Protein AF-A0A8T1J176-F1 (afd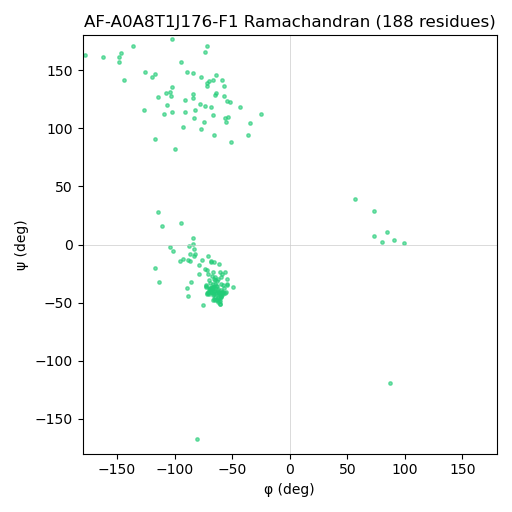b_monomer)

InterPro domains:
  IPR016039 Thiolase-like [G3DSA:3.40.47.10] (118-190)

Radius of gyration: 33.1 Å; Cα contacts (8 Å, |Δi|>4): 118; chains: 1; bounding box: 78×54×72 Å

Foldseek 3Di:
DAEDAAAEPDDPVCVVVNQCQVVVVVVQFDYHYPVRSVVVVVVCVPPVNVVVCVVPNDYHYNHRCPVVDPPVVVSSVVSVVVVVVVVVVVVVVVVVVVVVVVVPDDPVPPPCPVVPVPDDDDDDDCCCVVPVPPDDCPCVVVVCPDPVVVVCPPVDDPVPDDDDPDDWDQDPLGIPVSVCCCVPPVDDDD

Sequence (190 aa):
VGAIIGWTRGTGLMSGNNVVAAGVEKMGMRTFSTTEMGFNLSVLMDPKIAKRAAQTPIIADLTGGMAQLSDLKEQVDSIRADIKQQSKLQASIHAALENDKKMLALPSKKQVAAPSSKTFAPRANMSSYYCNSFPKLSGVAGLSASKKQAMLRGMLDLRQVVVITGFGEVSPWGNSRTRWEMESYGEFSL

Mean predicted aligned error: 11.28 Å

Organism: NCBI:txid29920

Nearest PDB structures (foldseek):
  6u5v-assembly1_A  TM=8.600E-01  e=5.422E-12  Candida albicans
  6u5w-assembly1_A  TM=8.446E-01  e=6.913E-11  Candida albicans
  7tui-assembly1_A  TM=8.600E-01  e=2.389E-10  Candida albicans
  7q5s-assembly1_D  TM=8.413E-01  e=2.722E-10  Thermochaetoides thermophila DSM 1495
  6ql6-assembly1_B  TM=8.020E-01  e=5.683E-11  Saccharomyces cerevisiae

Secondary structure (DSSP, 8-state):
-EEEE--EET-GGGGGGHHHHHHHHHTTPPPEEHHHHHHHHHHTTSHHHHHHHHHS--EEEESSSGGG-TTHHHHHHHHHHHHHHHHHHHHHHHHHHHHHHHHHS-TT-----TT----PPP---THHHHHS-SPPGGGHHHHHTSHHHHHHTTTS-TTS----------BTTBSHHHHHHHHHTSS---

pLDDT: mean 87.21, std 10.48, range [48.94, 96.88]

Solvent-accessible surface area (backbone atoms only — not comparable to full-atom values): 11673 Å² total; per-residue (Å²): 110,48,73,45,78,35,56,52,40,77,42,85,91,39,50,87,52,47,78,44,45,68,59,47,40,74,74,69,29,47,72,33,44,60,67,55,48,51,49,59,57,52,56,61,67,35,71,72,49,45,57,49,36,74,77,44,86,40,77,43,83,52,33,40,55,53,88,78,52,78,63,56,67,60,55,51,52,49,49,46,48,52,53,51,50,52,50,50,50,52,52,51,52,51,52,48,52,55,48,51,56,58,70,73,44,52,82,89,51,69,64,70,60,75,81,67,70,80,80,74,78,87,72,66,66,64,61,51,67,75,68,63,63,57,85,78,66,82,57,50,70,61,46,62,72,29,73,71,43,57,71,51,61,83,73,63,65,71,91,77,58,88,76,88,89,77,85,82,57,84,53,100,54,46,39,60,65,55,35,46,32,44,73,75,68,68,48,80,84,107

Structure (mmCIF, N/CA/C/O backbone):
data_AF-A0A8T1J176-F1
#
_entry.id   AF-A0A8T1J176-F1
#
loop_
_atom_site.group_PDB
_atom_site.id
_atom_site.type_symbol
_atom_site.label_atom_id
_atom_site.label_alt_id
_atom_site.label_comp_id
_atom_site.label_asym_id
_atom_site.label_entity_id
_atom_site.label_seq_id
_atom_site.pdbx_PDB_ins_code
_atom_site.Cartn_x
_atom_site.Cartn_y
_atom_site.Cartn_z
_atom_site.occupancy
_atom_site.B_iso_or_equiv
_atom_site.auth_seq_id
_atom_site.auth_comp_id
_atom_site.auth_asym_id
_atom_site.auth_atom_id
_atom_site.pdbx_PDB_model_num
ATOM 1 N N . VAL A 1 1 ? -22.369 -19.160 -12.950 1.00 87.12 1 VAL A N 1
ATOM 2 C CA . VAL A 1 1 ? -22.106 -19.365 -11.507 1.00 87.12 1 VAL A CA 1
ATOM 3 C C . VAL A 1 1 ? -22.498 -18.089 -10.790 1.00 87.12 1 VAL A C 1
ATOM 5 O O . VAL A 1 1 ? -22.096 -17.031 -11.254 1.00 87.12 1 VAL A O 1
ATOM 8 N N . GLY A 1 2 ? -23.303 -18.170 -9.735 1.00 92.88 2 GLY A N 1
ATOM 9 C CA . GLY A 1 2 ? -23.546 -17.055 -8.817 1.00 92.88 2 GLY A CA 1
ATOM 10 C C . GLY A 1 2 ? -22.736 -17.263 -7.542 1.00 92.88 2 GLY A C 1
ATOM 11 O O . GLY A 1 2 ? -22.694 -18.382 -7.040 1.00 92.88 2 GLY A O 1
ATOM 12 N N . ALA A 1 3 ? -22.080 -16.224 -7.032 1.00 94.25 3 ALA A N 1
ATOM 13 C CA . ALA A 1 3 ? -21.338 -16.281 -5.775 1.00 94.25 3 ALA A CA 1
ATOM 14 C C . ALA A 1 3 ? -22.000 -15.360 -4.745 1.00 94.25 3 ALA A C 1
ATOM 16 O O . ALA A 1 3 ? -22.211 -14.179 -5.022 1.00 94.25 3 ALA A O 1
ATOM 17 N N . ILE A 1 4 ? -22.317 -15.894 -3.567 1.00 94.19 4 ILE A N 1
ATOM 18 C CA . ILE A 1 4 ? -22.817 -15.118 -2.430 1.00 94.19 4 ILE A CA 1
ATOM 19 C C . ILE A 1 4 ? -21.602 -14.735 -1.591 1.00 94.19 4 ILE A C 1
ATOM 21 O O . ILE A 1 4 ? -21.034 -15.565 -0.885 1.00 94.19 4 ILE A O 1
ATOM 25 N N . ILE A 1 5 ? -21.158 -13.489 -1.734 1.00 92.81 5 ILE A N 1
ATOM 26 C CA . ILE A 1 5 ? -19.914 -13.002 -1.135 1.00 92.81 5 ILE A CA 1
ATOM 27 C C . ILE A 1 5 ? -20.164 -12.578 0.314 1.00 92.81 5 ILE A C 1
ATOM 29 O O . ILE A 1 5 ? -21.040 -11.760 0.589 1.00 92.81 5 ILE A O 1
ATOM 33 N N . GLY A 1 6 ? -19.369 -13.126 1.231 1.00 91.25 6 GLY A N 1
ATOM 34 C CA . GLY A 1 6 ? -19.383 -12.766 2.645 1.00 91.25 6 GLY A CA 1
ATOM 35 C C . GLY A 1 6 ? -18.617 -11.496 2.993 1.00 91.25 6 GLY A C 1
ATOM 36 O O . GLY A 1 6 ? -18.184 -10.710 2.145 1.00 91.25 6 GLY A O 1
ATOM 37 N N . TRP A 1 7 ? -18.408 -11.309 4.294 1.00 91.25 7 TRP A N 1
ATOM 38 C CA . TRP A 1 7 ? -17.721 -10.137 4.824 1.00 91.25 7 TRP A CA 1
ATOM 39 C C . TRP A 1 7 ? -16.245 -10.123 4.412 1.00 91.25 7 TRP A C 1
ATOM 41 O O . TRP A 1 7 ? -15.441 -10.916 4.904 1.00 91.25 7 TRP A O 1
ATOM 51 N N . THR A 1 8 ? -15.877 -9.177 3.543 1.00 92.12 8 THR A N 1
ATOM 52 C CA . THR A 1 8 ? -14.506 -9.029 3.034 1.00 92.12 8 THR A CA 1
ATOM 53 C C . THR A 1 8 ? -13.835 -7.780 3.613 1.00 92.12 8 THR A C 1
ATOM 55 O O . THR A 1 8 ? -14.218 -6.647 3.308 1.00 92.12 8 THR A O 1
ATOM 58 N N . ARG A 1 9 ? -12.819 -7.989 4.455 1.00 91.06 9 ARG A N 1
ATOM 59 C CA . ARG A 1 9 ? -11.998 -6.954 5.091 1.00 91.06 9 ARG A CA 1
ATOM 60 C C . ARG A 1 9 ? -11.096 -6.270 4.069 1.00 91.06 9 ARG A C 1
ATOM 62 O O . ARG A 1 9 ? -10.489 -6.922 3.224 1.00 91.06 9 ARG A O 1
ATOM 69 N N . GLY A 1 10 ? -10.950 -4.954 4.205 1.00 83.19 10 GLY A N 1
ATOM 70 C CA . GLY A 1 10 ? -9.985 -4.172 3.419 1.00 83.19 10 GLY A CA 1
ATOM 71 C C . GLY A 1 10 ? -10.513 -3.602 2.101 1.00 83.19 10 GLY A C 1
ATOM 72 O O . GLY A 1 10 ? -9.760 -2.947 1.387 1.00 83.19 10 GLY A O 1
ATOM 73 N N . THR A 1 11 ? -11.800 -3.771 1.790 1.00 75.12 11 THR A N 1
ATOM 74 C CA . THR A 1 11 ? -12.434 -2.939 0.758 1.00 75.12 11 THR A CA 1
ATOM 75 C C . THR A 1 11 ? -12.606 -1.519 1.312 1.00 75.12 11 THR A C 1
ATOM 77 O O . THR A 1 11 ? -12.999 -1.347 2.468 1.00 75.12 11 THR A O 1
ATOM 80 N N . GLY A 1 12 ? -12.295 -0.483 0.524 1.00 75.19 12 GLY A N 1
ATOM 81 C CA . GLY A 1 12 ? -12.365 0.915 0.989 1.00 75.19 12 GLY A CA 1
ATOM 82 C C . GLY A 1 12 ? -13.739 1.294 1.566 1.00 75.19 12 GLY A C 1
ATOM 83 O O . GLY A 1 12 ? -13.816 2.003 2.569 1.00 75.19 12 GLY A O 1
ATOM 84 N N . LEU A 1 13 ? -14.807 0.715 1.004 1.00 71.06 13 LEU A N 1
ATOM 85 C CA . LEU A 1 13 ? -16.202 0.868 1.434 1.00 71.06 13 LEU A CA 1
ATOM 86 C C . LEU A 1 13 ? -16.514 0.239 2.804 1.00 71.06 13 LEU A C 1
ATOM 88 O O . LEU A 1 13 ? -17.416 0.708 3.491 1.00 71.06 13 LEU A O 1
ATOM 92 N N . MET A 1 14 ? -15.780 -0.798 3.225 1.00 69.81 14 MET A N 1
ATOM 93 C CA . MET A 1 14 ? -15.994 -1.496 4.504 1.00 69.81 14 MET A CA 1
ATOM 94 C C . MET A 1 14 ? -14.866 -1.266 5.516 1.00 69.81 14 MET A C 1
ATOM 96 O O . MET A 1 14 ? -14.773 -1.970 6.521 1.00 69.81 14 MET A O 1
ATOM 100 N N . SER A 1 15 ? -14.023 -0.254 5.308 1.00 77.75 15 SER A N 1
ATOM 101 C CA . SER A 1 15 ? -12.926 0.070 6.230 1.00 77.75 15 SER A CA 1
ATOM 102 C C . SER A 1 15 ? -13.405 0.308 7.673 1.00 77.75 15 SER A C 1
ATOM 104 O O . SER A 1 15 ? -12.816 -0.232 8.609 1.00 77.75 15 SER A O 1
ATOM 106 N N . GLY A 1 16 ? -14.534 1.002 7.864 1.00 79.88 16 GLY A N 1
ATOM 107 C CA . GLY A 1 16 ? -15.155 1.219 9.183 1.00 79.88 16 GLY A CA 1
ATOM 108 C C . GLY A 1 16 ? -15.739 -0.042 9.841 1.00 79.88 16 GLY A C 1
ATOM 109 O O . GLY A 1 16 ? -15.994 -0.068 11.046 1.00 79.88 16 GLY A O 1
ATOM 110 N N . ASN A 1 17 ? -15.920 -1.108 9.066 1.00 86.75 17 ASN A N 1
ATOM 111 C CA . ASN A 1 17 ? -16.408 -2.408 9.513 1.00 86.75 17 ASN A CA 1
ATOM 112 C C . ASN A 1 17 ? -15.253 -3.365 9.879 1.00 86.75 17 ASN A C 1
ATOM 114 O O . ASN A 1 17 ? -15.467 -4.365 10.557 1.00 86.75 17 ASN A O 1
ATOM 118 N N . ASN A 1 18 ? -14.005 -3.046 9.523 1.00 89.50 18 ASN A N 1
ATOM 119 C CA . ASN A 1 18 ? -12.852 -3.880 9.884 1.00 89.50 18 ASN A CA 1
ATOM 120 C C . ASN A 1 18 ? -12.640 -3.970 11.404 1.00 89.50 18 ASN A C 1
ATOM 122 O O . ASN A 1 18 ? -12.193 -5.000 11.899 1.00 89.50 18 ASN A O 1
ATOM 126 N N . VAL A 1 19 ? -12.985 -2.911 12.143 1.00 89.69 19 VAL A N 1
ATOM 127 C CA . VAL A 1 19 ? -12.799 -2.831 13.602 1.00 89.69 19 VAL A CA 1
ATOM 128 C C . VAL A 1 19 ? -13.641 -3.875 14.342 1.00 89.69 19 VAL A C 1
ATOM 130 O O . VAL A 1 19 ? -13.191 -4.439 15.334 1.00 89.69 19 VAL A O 1
ATOM 133 N N . VAL A 1 20 ? -14.845 -4.169 13.842 1.00 92.12 20 VAL A N 1
ATOM 134 C CA . VAL A 1 20 ? -15.760 -5.142 14.462 1.00 92.12 20 VAL A CA 1
ATOM 135 C C . VAL A 1 20 ? -15.507 -6.577 13.995 1.00 92.12 20 VAL A C 1
ATOM 137 O O . VAL A 1 20 ? -15.970 -7.507 14.647 1.00 92.12 20 VAL A O 1
ATOM 140 N N . ALA A 1 21 ? -14.747 -6.781 12.912 1.00 91.50 21 ALA A N 1
ATOM 141 C CA . ALA A 1 21 ? -14.561 -8.095 12.293 1.00 91.50 21 ALA A CA 1
ATOM 142 C C . ALA A 1 21 ? -14.014 -9.146 13.274 1.00 91.50 21 ALA A C 1
ATOM 144 O O . ALA A 1 21 ? -14.537 -10.252 13.333 1.00 91.50 21 ALA A O 1
ATOM 145 N N . ALA A 1 22 ? -13.043 -8.775 14.115 1.00 91.00 22 ALA A N 1
ATOM 146 C CA . ALA A 1 22 ? -12.498 -9.672 15.137 1.00 91.00 22 ALA A CA 1
ATOM 147 C C . ALA A 1 22 ? -13.531 -10.059 16.214 1.00 91.00 22 ALA A C 1
ATOM 149 O O . ALA A 1 22 ? -13.454 -11.142 16.787 1.00 91.00 22 ALA A O 1
ATOM 150 N N . GLY A 1 23 ? -14.492 -9.178 16.511 1.00 90.94 23 GLY A N 1
ATOM 151 C CA . GLY A 1 23 ? -15.596 -9.483 17.421 1.00 90.94 23 GLY A CA 1
ATOM 152 C C . GLY A 1 23 ? -16.577 -10.473 16.800 1.00 90.94 23 GLY A C 1
ATOM 153 O O . GLY A 1 23 ? -16.975 -11.430 17.455 1.00 90.94 23 GLY A O 1
ATOM 154 N N . VAL A 1 24 ? -16.894 -10.295 15.515 1.00 90.81 24 VAL A N 1
ATOM 155 C CA . VAL A 1 24 ? -17.795 -11.198 14.786 1.00 90.81 24 VAL A CA 1
ATOM 156 C C . VAL A 1 24 ? -17.158 -12.573 14.545 1.00 90.81 24 VAL A C 1
ATOM 158 O O . VAL A 1 24 ? -17.851 -13.586 14.605 1.00 90.81 24 VAL A O 1
ATOM 161 N N . GLU A 1 25 ? -15.832 -12.642 14.403 1.00 92.00 25 GLU A N 1
ATOM 162 C CA . GLU A 1 25 ? -15.110 -13.919 14.319 1.00 92.00 25 GLU A CA 1
ATOM 163 C C . GLU A 1 25 ? -15.190 -14.761 15.591 1.00 92.00 25 GLU A C 1
ATOM 165 O O . GLU A 1 25 ? -15.307 -15.985 15.525 1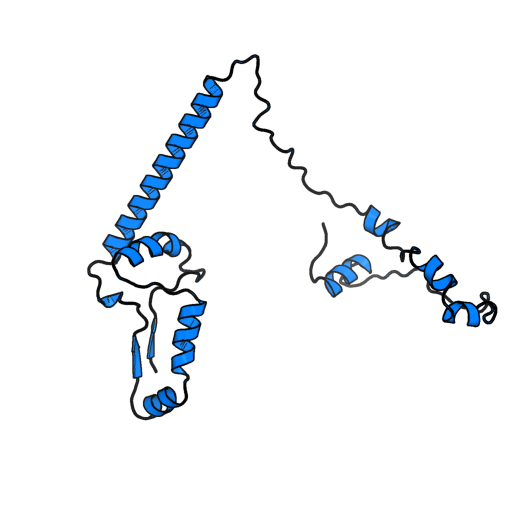.00 92.00 25 GLU A O 1
ATOM 170 N N . LYS A 1 26 ? -15.220 -14.118 16.763 1.00 90.81 26 LYS A N 1
ATOM 171 C CA . LYS A 1 26 ? -15.413 -14.821 18.041 1.00 90.81 26 LYS A CA 1
ATOM 172 C C . LYS A 1 26 ? -16.799 -15.449 18.173 1.00 90.81 26 LYS A C 1
ATOM 174 O O . LYS A 1 26 ? -16.952 -16.395 18.936 1.00 90.81 26 LYS A O 1
ATOM 179 N N . MET A 1 27 ? -17.788 -14.940 17.440 1.00 86.19 27 MET A N 1
ATOM 180 C CA . MET A 1 27 ? -19.151 -15.476 17.427 1.00 86.19 27 MET A CA 1
ATOM 181 C C . MET A 1 27 ? -19.316 -16.661 16.461 1.00 86.19 27 MET A C 1
ATOM 183 O O . MET A 1 27 ? -20.403 -17.218 16.366 1.00 86.19 27 MET A O 1
ATOM 187 N N . GLY A 1 28 ? -18.249 -17.068 15.761 1.00 87.00 28 GLY A N 1
ATOM 188 C CA . GLY A 1 28 ? -18.243 -18.250 14.893 1.00 87.00 28 GLY A CA 1
ATOM 189 C C . GLY A 1 28 ? -18.432 -17.966 13.400 1.00 87.00 28 GLY A C 1
ATOM 190 O O . GLY A 1 28 ? -18.420 -18.904 12.608 1.00 87.00 28 GLY A O 1
ATOM 191 N N . MET A 1 29 ? -18.554 -16.701 12.988 1.00 91.06 29 MET A N 1
ATOM 192 C CA . MET A 1 29 ? -18.508 -16.318 11.570 1.00 91.06 29 MET A CA 1
ATOM 193 C C . MET A 1 29 ? -17.058 -16.163 11.107 1.00 91.06 29 MET A C 1
ATOM 195 O O . MET A 1 29 ? -16.208 -15.714 11.862 1.00 91.06 29 MET A O 1
ATOM 199 N N . ARG A 1 30 ? -16.744 -16.462 9.848 1.00 92.19 30 ARG A N 1
ATOM 200 C CA . ARG A 1 30 ? -15.422 -16.184 9.272 1.00 92.19 30 ARG A CA 1
ATOM 201 C C . ARG A 1 30 ? -15.470 -14.952 8.378 1.00 92.19 30 ARG A C 1
ATOM 203 O O . ARG A 1 30 ? -16.281 -14.897 7.456 1.00 92.19 30 ARG A O 1
ATOM 210 N N . THR A 1 31 ? -14.578 -13.989 8.609 1.00 92.75 31 THR A N 1
ATOM 211 C CA . THR A 1 31 ? -14.340 -12.910 7.640 1.00 92.75 31 THR A CA 1
ATOM 212 C C . THR A 1 31 ? -13.173 -13.257 6.720 1.00 92.75 31 THR A C 1
ATOM 214 O O . THR A 1 31 ? -12.313 -14.067 7.067 1.00 92.75 31 THR A O 1
ATOM 217 N N . PHE A 1 32 ? -13.136 -12.643 5.539 1.00 93.62 32 PHE A N 1
ATOM 218 C CA . PHE A 1 32 ? -12.106 -12.894 4.530 1.00 93.62 32 PHE A CA 1
ATOM 219 C C . PHE A 1 32 ? -11.288 -11.635 4.260 1.00 93.62 32 PHE A C 1
ATOM 221 O O . PHE A 1 32 ? -11.822 -10.528 4.292 1.00 93.62 32 PHE A O 1
ATOM 228 N N . SER A 1 33 ? -10.001 -11.769 3.963 1.00 92.94 33 SER A N 1
ATOM 229 C CA . SER A 1 33 ? -9.234 -10.701 3.318 1.00 92.94 33 SER A CA 1
ATOM 230 C C . SER A 1 33 ? -9.614 -10.572 1.835 1.00 92.94 33 SER A C 1
ATOM 232 O O . SER A 1 33 ? -10.211 -11.474 1.239 1.00 92.94 33 SER A O 1
ATOM 234 N N . THR A 1 34 ? -9.219 -9.467 1.198 1.00 92.38 34 THR A N 1
ATOM 235 C CA . THR A 1 34 ? -9.351 -9.306 -0.261 1.00 92.38 34 THR A CA 1
ATOM 236 C C . THR A 1 34 ? -8.615 -10.401 -1.037 1.00 92.38 34 THR A C 1
ATOM 238 O O . THR A 1 34 ? -9.109 -10.852 -2.067 1.00 92.38 34 THR A O 1
ATOM 241 N N . THR A 1 35 ? -7.471 -10.874 -0.532 1.00 94.44 35 THR A N 1
ATOM 242 C CA . THR A 1 35 ? -6.699 -11.961 -1.150 1.00 94.44 35 THR A CA 1
ATOM 243 C C . THR A 1 35 ? -7.382 -13.320 -0.996 1.00 94.44 35 THR A C 1
ATOM 245 O O . THR A 1 35 ? -7.444 -14.072 -1.966 1.00 94.44 35 THR A O 1
ATOM 248 N N . GLU A 1 36 ? -7.955 -13.621 0.173 1.00 94.75 36 GLU A N 1
ATOM 249 C CA . GLU A 1 36 ? -8.712 -14.857 0.416 1.00 94.75 36 GLU A CA 1
ATOM 250 C C . GLU A 1 36 ? -9.987 -14.909 -0.436 1.00 94.75 36 GLU A C 1
ATOM 252 O O . GLU A 1 36 ? -10.262 -15.921 -1.079 1.00 94.75 36 GLU A O 1
ATOM 257 N N . MET A 1 37 ? -10.748 -13.810 -0.503 1.00 94.69 37 MET A N 1
ATOM 258 C CA . MET A 1 37 ? -11.949 -13.761 -1.339 1.00 94.69 37 MET A CA 1
ATOM 259 C C . MET A 1 37 ? -11.600 -13.812 -2.833 1.00 94.69 37 MET A C 1
ATOM 261 O O . MET A 1 37 ? -12.272 -14.499 -3.600 1.00 94.69 37 MET A O 1
ATOM 265 N N . GLY A 1 38 ? -10.510 -13.154 -3.247 1.00 94.62 38 GLY A N 1
ATOM 266 C CA . GLY A 1 38 ? -9.981 -13.260 -4.608 1.00 94.62 38 GLY A CA 1
ATOM 267 C C . GLY A 1 38 ? -9.616 -14.699 -4.982 1.00 94.62 38 GLY A C 1
ATOM 268 O O . GLY A 1 38 ? -9.966 -15.160 -6.070 1.00 94.62 38 GLY A O 1
ATOM 269 N N . PHE A 1 39 ? -8.992 -15.443 -4.064 1.00 95.81 39 PHE A N 1
ATOM 270 C CA . PHE A 1 39 ? -8.725 -16.869 -4.240 1.00 95.81 39 PHE A CA 1
ATOM 271 C C . PHE A 1 39 ? -10.024 -17.679 -4.373 1.00 95.81 39 PHE A C 1
ATOM 273 O O . PHE A 1 39 ? -10.181 -18.420 -5.343 1.00 95.81 39 PHE A O 1
ATOM 280 N N . ASN A 1 40 ? -10.991 -17.483 -3.471 1.00 95.12 40 ASN A N 1
ATOM 281 C CA . ASN A 1 40 ? -12.272 -18.200 -3.500 1.00 95.12 40 ASN A CA 1
ATOM 282 C C . ASN A 1 40 ? -13.044 -17.980 -4.812 1.00 95.12 40 ASN A C 1
ATOM 284 O O . ASN A 1 40 ? -13.599 -18.925 -5.371 1.00 95.12 40 ASN A O 1
ATOM 288 N N . LEU A 1 41 ? -13.052 -16.749 -5.332 1.00 94.69 41 LEU A N 1
ATOM 289 C CA . LEU A 1 41 ? -13.679 -16.42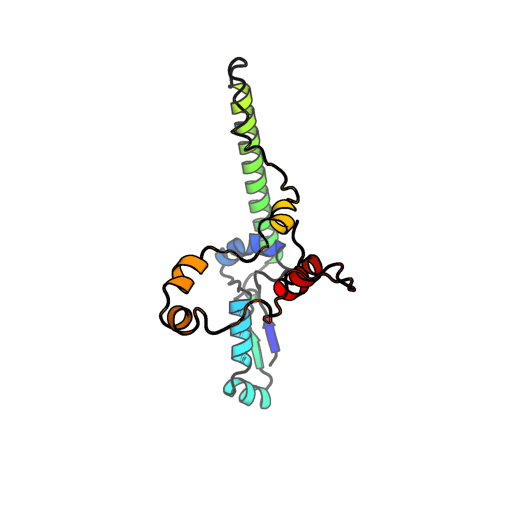9 -6.617 1.00 94.69 41 LEU A CA 1
ATOM 290 C C . LEU A 1 41 ? -12.912 -17.033 -7.799 1.00 94.69 41 LEU A C 1
ATOM 292 O O . LEU A 1 41 ? -13.533 -17.528 -8.738 1.00 94.69 41 LEU A O 1
ATOM 296 N N . SER A 1 42 ? -11.578 -17.053 -7.737 1.00 95.50 42 SER A N 1
ATOM 297 C CA . SER A 1 42 ? -10.740 -17.661 -8.779 1.00 95.50 42 SER A CA 1
ATOM 298 C C . SER A 1 42 ? -10.980 -19.168 -8.900 1.00 95.50 42 SER A C 1
ATOM 300 O O . SER A 1 42 ? -11.001 -19.698 -10.009 1.00 95.50 42 SER A O 1
ATOM 302 N N . VAL A 1 43 ? -11.244 -19.861 -7.785 1.00 94.31 43 VAL A N 1
ATOM 303 C CA . VAL A 1 43 ? -11.588 -21.296 -7.790 1.00 94.31 43 VAL A CA 1
ATOM 304 C C . VAL A 1 43 ? -12.849 -21.571 -8.613 1.00 94.31 43 VAL A C 1
ATOM 306 O O . VAL A 1 43 ? -12.911 -22.586 -9.301 1.00 94.31 43 VAL A O 1
ATOM 309 N N . LEU A 1 44 ? -13.828 -20.659 -8.630 1.00 93.69 44 LEU A N 1
ATOM 310 C CA . LEU A 1 44 ? -15.055 -20.823 -9.423 1.00 93.69 44 LEU A CA 1
ATOM 311 C C . LEU A 1 44 ? -14.807 -20.822 -10.941 1.00 93.69 44 LEU A C 1
ATOM 313 O O . LEU A 1 44 ? -15.684 -21.244 -11.697 1.00 93.69 44 LEU A O 1
ATOM 317 N N . MET A 1 45 ? -13.625 -20.379 -11.381 1.00 93.00 45 MET A N 1
ATOM 318 C CA . MET A 1 45 ? -13.188 -20.420 -12.778 1.00 93.00 45 MET A CA 1
ATOM 319 C C . MET A 1 45 ? -12.506 -21.744 -13.161 1.00 93.00 45 MET A C 1
ATOM 321 O O . MET A 1 45 ? -12.138 -21.917 -14.323 1.00 93.00 45 MET A O 1
ATOM 325 N N . ASP A 1 46 ? -12.346 -22.690 -12.227 1.00 95.69 46 ASP A N 1
ATOM 326 C CA . ASP A 1 46 ? -11.763 -24.001 -12.521 1.00 95.69 46 ASP A CA 1
ATOM 327 C C . ASP A 1 46 ? -12.558 -24.727 -13.629 1.00 95.69 46 ASP A C 1
ATOM 329 O O . ASP A 1 46 ? -13.796 -24.769 -13.575 1.00 95.69 46 ASP A O 1
ATOM 333 N N . PRO A 1 47 ? -11.891 -25.359 -14.619 1.00 95.38 47 PRO A N 1
ATOM 334 C CA . PRO A 1 47 ? -12.567 -26.028 -15.729 1.00 95.38 47 PRO A CA 1
ATOM 335 C C . PRO A 1 47 ? -13.612 -27.069 -15.306 1.00 95.38 47 PRO A C 1
ATOM 337 O O . PRO A 1 47 ? -14.583 -27.289 -16.035 1.00 95.38 47 PRO A O 1
ATOM 340 N N . LYS A 1 48 ? -13.455 -27.723 -14.145 1.00 94.88 48 LYS A N 1
ATOM 341 C CA . LYS A 1 48 ? -14.439 -28.692 -13.635 1.00 94.88 48 LYS A CA 1
ATOM 342 C C . LYS A 1 48 ? -15.714 -27.992 -13.174 1.00 94.88 48 LYS A C 1
ATOM 344 O O . LYS A 1 48 ? -16.808 -28.486 -13.453 1.00 94.88 48 LYS A O 1
ATOM 349 N N . ILE A 1 49 ? -15.586 -26.847 -12.503 1.00 94.12 49 ILE A N 1
ATOM 350 C CA . ILE A 1 49 ? -16.727 -26.032 -12.067 1.00 94.12 49 ILE A CA 1
ATOM 351 C C . ILE A 1 49 ? -17.393 -25.382 -13.280 1.00 94.12 49 ILE A C 1
ATOM 353 O O . ILE A 1 49 ? -18.615 -25.447 -13.399 1.00 94.12 49 ILE A O 1
ATOM 357 N N . ALA A 1 50 ? -16.613 -24.864 -14.232 1.00 93.25 50 ALA A N 1
ATOM 358 C CA . ALA A 1 50 ? -17.130 -24.274 -15.466 1.00 93.25 50 ALA A CA 1
ATOM 359 C C . ALA A 1 50 ? -17.955 -25.275 -16.300 1.00 93.25 50 ALA A C 1
ATOM 361 O O . ALA A 1 50 ? -19.063 -24.955 -16.730 1.00 93.25 50 ALA A O 1
ATOM 362 N N . LYS A 1 51 ? -17.473 -26.518 -16.464 1.00 94.69 51 LYS A N 1
ATOM 363 C CA . LYS A 1 51 ? -18.223 -27.587 -17.154 1.00 94.69 51 LYS A CA 1
ATOM 364 C C . LYS A 1 51 ? -19.547 -27.914 -16.462 1.00 94.69 51 LYS A C 1
ATOM 366 O O . LYS A 1 51 ? -20.558 -28.083 -17.136 1.00 94.69 51 LYS A O 1
ATOM 371 N N . ARG A 1 52 ? -19.558 -27.982 -15.126 1.00 93.62 52 ARG A N 1
ATOM 372 C CA . ARG A 1 52 ? -20.790 -28.211 -14.351 1.00 93.62 52 ARG A CA 1
ATOM 373 C C . ARG A 1 52 ? -21.750 -27.025 -14.442 1.00 93.62 52 ARG A C 1
ATOM 375 O O . ARG A 1 52 ? -22.951 -27.224 -14.582 1.00 93.62 52 ARG A O 1
ATOM 382 N N . ALA A 1 53 ? -21.220 -25.803 -14.430 1.00 93.44 53 ALA A N 1
ATOM 383 C CA . ALA A 1 53 ? -22.004 -24.580 -14.554 1.00 93.44 53 ALA A CA 1
ATOM 384 C C . ALA A 1 53 ? -22.699 -24.448 -15.918 1.00 93.44 53 ALA A C 1
ATOM 386 O O . ALA A 1 53 ? -23.745 -23.811 -15.998 1.00 93.44 53 ALA A O 1
ATOM 387 N N . ALA A 1 54 ? -22.130 -25.048 -16.972 1.00 92.94 54 ALA A N 1
ATOM 388 C CA . ALA A 1 54 ? -22.743 -25.107 -18.298 1.00 92.94 54 ALA A CA 1
ATOM 389 C C . ALA A 1 54 ? -23.956 -26.054 -18.360 1.00 92.94 54 ALA A C 1
ATOM 391 O O . ALA A 1 54 ? -24.825 -25.872 -19.205 1.00 92.94 54 ALA A O 1
ATOM 392 N N . GLN A 1 55 ? -24.019 -27.057 -17.478 1.00 95.62 55 GLN A N 1
ATOM 393 C CA . GLN A 1 55 ? -25.139 -28.000 -17.404 1.00 95.62 55 GLN A CA 1
ATOM 394 C C . GLN A 1 55 ? -26.250 -27.490 -16.484 1.00 95.62 55 GLN A C 1
ATOM 396 O O . GLN A 1 55 ? -27.427 -27.570 -16.823 1.00 95.62 55 GLN A O 1
ATOM 401 N N . THR A 1 56 ? -25.880 -26.958 -15.319 1.00 94.88 56 THR A N 1
ATOM 402 C CA . THR A 1 56 ? -26.819 -26.475 -14.300 1.00 94.88 56 THR A CA 1
ATOM 403 C C . THR A 1 56 ? -26.265 -25.236 -13.599 1.00 94.88 56 THR A C 1
ATOM 405 O O . THR A 1 56 ? -25.070 -25.215 -13.288 1.00 94.88 56 THR A O 1
ATOM 408 N N . PRO A 1 57 ? -27.096 -24.228 -13.272 1.00 94.38 57 PRO A N 1
ATOM 409 C CA . PRO A 1 57 ? -26.656 -23.074 -12.495 1.00 94.38 57 PRO A CA 1
ATOM 410 C C . PRO A 1 57 ? -26.072 -23.490 -11.139 1.00 94.38 57 PRO A C 1
ATOM 412 O O . PRO A 1 57 ? -26.706 -24.205 -10.370 1.00 94.38 57 PRO A O 1
ATOM 415 N N . ILE A 1 58 ? -24.864 -23.014 -10.839 1.00 94.62 58 ILE A N 1
ATOM 416 C CA . ILE A 1 58 ? -24.194 -23.240 -9.552 1.00 94.62 58 ILE A CA 1
ATOM 417 C C . ILE A 1 58 ? -24.274 -21.963 -8.724 1.00 94.62 58 ILE A C 1
ATOM 419 O O . ILE A 1 58 ? -23.911 -20.892 -9.223 1.00 94.62 58 ILE A O 1
ATOM 423 N N . ILE A 1 59 ? -24.693 -22.103 -7.468 1.00 94.00 59 ILE A N 1
ATOM 424 C CA . ILE A 1 59 ? -24.622 -21.070 -6.435 1.00 94.00 59 ILE A CA 1
ATOM 425 C C . ILE A 1 59 ? -23.503 -21.466 -5.470 1.00 94.00 59 ILE A C 1
ATOM 427 O O . ILE A 1 59 ? -23.545 -22.544 -4.882 1.00 94.00 59 ILE A O 1
ATOM 431 N N . ALA A 1 60 ? -22.491 -20.614 -5.339 1.00 93.69 60 ALA A N 1
ATOM 432 C CA . ALA A 1 60 ? -21.391 -20.782 -4.400 1.00 93.69 60 ALA A CA 1
ATOM 433 C C . ALA A 1 60 ? -21.612 -19.871 -3.189 1.00 93.69 60 ALA A C 1
ATOM 435 O O . ALA A 1 60 ? -21.581 -18.646 -3.318 1.00 93.69 60 ALA A O 1
ATOM 436 N N . ASP A 1 61 ? -21.840 -20.468 -2.021 1.00 93.88 61 ASP A N 1
ATOM 437 C CA . ASP A 1 61 ? -21.931 -19.741 -0.758 1.00 93.88 61 ASP A CA 1
ATOM 438 C C . ASP A 1 61 ? -20.523 -19.487 -0.200 1.00 93.88 61 ASP A C 1
ATOM 440 O O . ASP A 1 61 ? -19.831 -20.406 0.239 1.00 93.88 61 ASP A O 1
ATOM 444 N N . LEU A 1 62 ? -20.097 -18.226 -0.248 1.00 94.31 62 LEU A N 1
ATOM 445 C CA . LEU A 1 62 ? -18.830 -17.736 0.293 1.00 94.31 62 LEU A CA 1
ATOM 446 C C . LEU A 1 62 ? -19.085 -16.761 1.456 1.00 94.31 62 LEU A C 1
ATOM 448 O O . LEU A 1 62 ? -18.285 -15.854 1.699 1.00 94.31 62 LEU A O 1
ATOM 452 N N . THR A 1 63 ? -20.209 -16.914 2.166 1.00 92.19 63 THR A N 1
ATOM 453 C CA . THR A 1 63 ? -20.617 -15.998 3.244 1.00 92.19 63 THR A CA 1
ATOM 454 C C . THR A 1 63 ? -19.798 -16.138 4.522 1.00 92.19 63 THR A C 1
ATOM 456 O O . THR A 1 63 ? -19.763 -15.205 5.324 1.00 92.19 63 THR A O 1
ATOM 459 N N . GLY A 1 64 ? -19.137 -17.282 4.723 1.00 91.25 64 GLY A N 1
ATOM 460 C CA . GLY A 1 64 ? -18.366 -17.559 5.937 1.00 91.25 64 GLY A CA 1
ATOM 461 C C . GLY A 1 64 ? -19.242 -17.839 7.160 1.00 91.25 64 GLY A C 1
ATOM 462 O O . GLY A 1 64 ? -18.836 -17.534 8.277 1.00 91.25 64 GLY A O 1
ATOM 463 N N . GLY A 1 65 ? -20.449 -18.380 6.963 1.00 88.75 65 GLY A N 1
ATOM 464 C CA . GLY A 1 65 ? -21.373 -18.695 8.058 1.00 88.75 65 GLY A CA 1
AT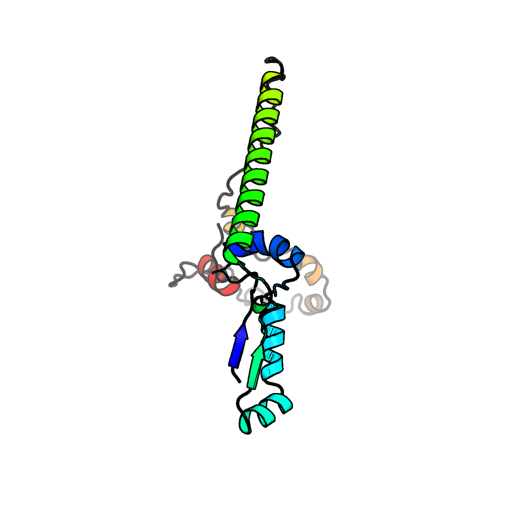OM 465 C C . GLY A 1 65 ? -22.223 -17.508 8.518 1.00 88.75 65 GLY A C 1
ATOM 466 O O . GLY A 1 65 ? -22.920 -17.611 9.520 1.00 88.75 65 GLY A O 1
ATOM 467 N N . MET A 1 66 ? -22.222 -16.395 7.776 1.00 86.50 66 MET A N 1
ATOM 468 C CA . MET A 1 66 ? -23.027 -15.211 8.104 1.00 86.50 66 MET A CA 1
ATOM 469 C C . MET A 1 66 ? -24.524 -15.525 8.217 1.00 86.50 66 MET A C 1
ATOM 471 O O . MET A 1 66 ? -25.198 -14.991 9.089 1.00 86.50 66 MET A O 1
ATOM 475 N N . ALA A 1 67 ? -25.036 -16.418 7.366 1.00 84.06 67 ALA A N 1
ATOM 476 C CA . ALA A 1 67 ? -26.443 -16.818 7.372 1.00 84.06 67 ALA A CA 1
ATOM 477 C C . ALA A 1 67 ? -26.855 -17.629 8.618 1.00 84.06 67 ALA A C 1
ATOM 479 O O . ALA A 1 67 ? -28.045 -17.809 8.855 1.00 84.06 67 ALA A O 1
ATOM 480 N N . GLN A 1 68 ? -25.893 -18.137 9.396 1.00 84.44 68 GLN A N 1
ATOM 481 C CA . GLN A 1 68 ? -26.151 -18.960 10.583 1.00 84.44 68 GLN A CA 1
ATOM 482 C C . GLN A 1 68 ? -26.320 -18.120 11.858 1.00 84.44 68 GLN A C 1
ATOM 484 O O . GLN A 1 68 ? -26.789 -18.642 12.867 1.00 84.44 68 GLN A O 1
ATOM 489 N N . LEU A 1 69 ? -25.951 -16.835 11.826 1.00 82.44 69 LEU A N 1
ATOM 490 C CA . LEU A 1 69 ? -26.096 -15.923 12.958 1.00 82.44 69 LEU A CA 1
ATOM 491 C C . LEU A 1 69 ? -27.449 -15.204 12.907 1.00 82.44 69 LEU A C 1
ATOM 493 O O . LEU A 1 69 ? -27.763 -14.526 11.928 1.00 82.44 69 LEU A O 1
ATOM 497 N N . SER A 1 70 ? -28.231 -15.309 13.983 1.00 85.00 70 SER A N 1
ATOM 498 C CA . SER A 1 70 ? -29.412 -14.468 14.198 1.00 85.00 70 SER A CA 1
ATOM 499 C C . SER A 1 70 ? -28.997 -13.072 14.675 1.00 85.00 70 SER A C 1
ATOM 501 O O . SER A 1 70 ? -28.024 -12.924 15.413 1.00 85.00 70 SER A O 1
ATOM 503 N N . ASP A 1 71 ? -29.731 -12.045 14.245 1.00 87.88 71 ASP A N 1
ATOM 504 C CA . ASP A 1 71 ? -29.585 -10.657 14.711 1.00 87.88 71 ASP A CA 1
ATOM 505 C C . ASP A 1 71 ? -28.177 -10.051 14.553 1.00 87.88 71 ASP A C 1
ATOM 507 O O . ASP A 1 71 ? -27.712 -9.260 15.376 1.00 87.88 71 ASP A O 1
ATOM 511 N N . LEU A 1 72 ? -27.501 -10.360 13.436 1.00 87.19 72 LEU A N 1
ATOM 512 C CA . LEU A 1 72 ? -26.150 -9.866 13.119 1.00 87.19 72 LEU A CA 1
ATOM 513 C C . LEU A 1 72 ? -26.004 -8.345 13.287 1.00 87.19 72 LEU A C 1
ATOM 515 O O . LEU A 1 72 ? -24.960 -7.863 13.721 1.00 87.19 72 LEU A O 1
ATOM 519 N N . LYS A 1 73 ? -27.045 -7.578 12.945 1.00 89.75 73 LYS A N 1
ATOM 520 C CA . LYS A 1 73 ? -27.051 -6.118 13.095 1.00 89.75 73 LYS A CA 1
ATOM 521 C C . LYS A 1 73 ? -26.859 -5.708 14.556 1.00 89.75 73 LYS A C 1
ATOM 523 O O . LYS A 1 73 ? -25.978 -4.902 14.841 1.00 89.75 73 LYS A O 1
ATOM 528 N N . GLU A 1 74 ? -27.654 -6.271 15.461 1.00 92.12 74 GLU A N 1
ATOM 529 C CA . GLU A 1 74 ? -27.616 -5.932 16.886 1.00 92.12 74 GLU A CA 1
ATOM 530 C C . GLU A 1 74 ? -26.285 -6.342 17.513 1.00 92.12 74 GLU A C 1
ATOM 532 O O . GLU A 1 74 ? -25.692 -5.574 18.270 1.00 92.12 74 GLU A O 1
ATOM 537 N N . GLN A 1 75 ? -25.766 -7.510 17.130 1.00 88.88 75 GLN A N 1
ATOM 538 C CA . GLN A 1 75 ? -24.464 -7.985 17.595 1.00 88.88 75 GLN A CA 1
ATOM 539 C C . GLN A 1 75 ? -23.306 -7.110 17.094 1.00 88.88 75 GLN A C 1
ATOM 541 O O . GLN A 1 75 ? -22.366 -6.816 17.829 1.00 88.88 75 GLN A O 1
ATOM 546 N N . VAL A 1 76 ? -23.352 -6.657 15.840 1.00 91.81 76 VAL A N 1
ATOM 547 C CA . VAL A 1 76 ? -22.336 -5.742 15.302 1.00 91.81 76 VAL A CA 1
ATOM 548 C C . VAL A 1 76 ? -22.402 -4.380 15.993 1.00 91.81 76 VAL A C 1
ATOM 550 O O . VAL A 1 76 ? -21.357 -3.802 16.312 1.00 91.81 76 VAL A O 1
ATOM 553 N N . ASP A 1 77 ? -23.608 -3.866 16.235 1.00 93.12 77 ASP A N 1
ATOM 554 C CA . ASP A 1 77 ? -23.813 -2.580 16.897 1.00 93.12 77 ASP A CA 1
ATOM 555 C C . ASP A 1 77 ? -23.377 -2.626 18.373 1.00 93.12 77 ASP A C 1
ATOM 557 O O . ASP A 1 77 ? -22.743 -1.675 18.841 1.00 93.12 77 ASP A O 1
ATOM 561 N N . SER A 1 78 ? -23.600 -3.742 19.080 1.00 93.88 78 SER A N 1
ATOM 562 C CA . SER A 1 78 ? -23.112 -3.936 20.453 1.00 93.88 78 SER A CA 1
ATOM 563 C C . SER A 1 78 ? -21.584 -4.016 20.518 1.00 93.88 78 SER A C 1
ATOM 565 O O . SER A 1 78 ? -20.969 -3.257 21.265 1.00 93.88 78 SER A O 1
ATOM 567 N N . ILE A 1 79 ? -20.944 -4.809 19.649 1.00 93.19 79 ILE A N 1
ATOM 568 C CA . ILE A 1 79 ? -19.473 -4.884 19.553 1.00 93.19 79 ILE A CA 1
ATOM 569 C C . ILE A 1 79 ? -18.881 -3.501 19.257 1.00 93.19 79 ILE A C 1
ATOM 571 O O . ILE A 1 79 ? -17.871 -3.096 19.837 1.00 93.19 79 ILE A O 1
ATOM 575 N N . ARG A 1 80 ? -19.506 -2.742 18.351 1.00 94.38 80 ARG A N 1
ATOM 576 C CA . ARG A 1 80 ? -19.073 -1.379 18.028 1.00 94.38 80 ARG A CA 1
ATOM 577 C C . ARG A 1 80 ? -19.210 -0.443 19.229 1.00 94.38 80 ARG A C 1
ATOM 579 O O . ARG A 1 80 ? -18.314 0.379 19.447 1.00 94.38 80 ARG A O 1
ATOM 586 N N . ALA A 1 81 ? -20.306 -0.541 19.978 1.00 94.88 81 ALA A N 1
ATOM 587 C CA . ALA A 1 81 ? -20.526 0.247 21.184 1.00 94.88 81 ALA A CA 1
ATOM 588 C C . ALA A 1 81 ? -19.468 -0.066 22.252 1.00 94.88 81 ALA A C 1
ATOM 590 O O . ALA A 1 81 ? -18.846 0.868 22.765 1.00 94.88 81 ALA A O 1
ATOM 591 N N . ASP A 1 82 ? -19.177 -1.346 22.486 1.00 95.38 82 ASP A N 1
ATOM 592 C CA . ASP A 1 82 ? -18.169 -1.801 23.447 1.00 95.38 82 ASP A CA 1
ATOM 593 C C . ASP A 1 82 ? -16.773 -1.279 23.097 1.00 95.38 82 ASP A C 1
ATOM 595 O O . ASP A 1 82 ? -16.097 -0.677 23.936 1.00 95.38 82 ASP A O 1
ATOM 599 N N . ILE A 1 83 ? -16.355 -1.419 21.833 1.00 94.12 83 ILE A N 1
ATOM 600 C CA . ILE A 1 83 ? -15.053 -0.921 21.363 1.00 94.12 83 ILE A CA 1
ATOM 601 C C . ILE A 1 83 ? -14.964 0.601 21.533 1.00 94.12 83 ILE A C 1
ATOM 603 O O . ILE A 1 83 ? -13.943 1.129 21.984 1.00 94.12 83 ILE A O 1
ATOM 607 N N . LYS A 1 84 ? -16.038 1.329 21.207 1.00 94.75 84 LYS A N 1
ATOM 608 C CA . LYS A 1 84 ? -16.081 2.789 21.347 1.00 94.75 84 LYS A CA 1
ATOM 609 C C . LYS A 1 84 ? -16.045 3.220 22.814 1.00 94.75 84 LYS A C 1
ATOM 611 O O . LYS A 1 84 ? -15.357 4.188 23.143 1.00 94.75 84 LYS A O 1
ATOM 616 N N . GLN A 1 85 ? -16.750 2.512 23.692 1.00 96.31 85 GLN A N 1
ATOM 617 C CA . GLN A 1 85 ? -16.754 2.777 25.127 1.00 96.31 85 GLN A CA 1
ATOM 618 C C . GLN A 1 85 ? -15.377 2.513 25.739 1.00 96.31 85 GLN A C 1
ATOM 620 O O . GLN A 1 85 ? -14.859 3.377 26.447 1.00 96.31 85 GLN A O 1
ATOM 625 N N . GLN A 1 86 ? -14.751 1.380 25.413 1.00 95.44 86 GLN A N 1
ATOM 626 C CA . GLN A 1 86 ? -13.394 1.058 25.856 1.00 95.44 86 GLN A CA 1
ATOM 627 C C . GLN A 1 86 ? -12.379 2.085 25.347 1.00 95.44 86 GLN A C 1
ATOM 629 O O . GLN A 1 86 ? -11.584 2.597 26.132 1.00 95.44 86 GLN A O 1
ATOM 634 N N . SER A 1 87 ? -12.444 2.460 24.067 1.00 94.88 87 SER A N 1
ATOM 635 C CA . SER A 1 87 ? -11.574 3.490 23.490 1.00 94.88 87 SER A CA 1
ATOM 636 C C . SER A 1 87 ? -11.737 4.844 24.193 1.00 94.88 87 SER A C 1
ATOM 638 O O . SER A 1 87 ? -10.742 5.474 24.552 1.00 94.88 87 SER A O 1
ATOM 640 N N . LYS A 1 88 ? -12.978 5.269 24.472 1.00 96.81 88 LYS A N 1
ATOM 641 C CA . LYS A 1 88 ? -13.258 6.524 25.187 1.00 96.81 88 LYS A CA 1
ATOM 642 C C . LYS A 1 88 ? -12.763 6.486 26.634 1.00 96.81 88 LYS A C 1
ATOM 644 O O . LYS A 1 88 ? -12.169 7.462 27.089 1.00 96.81 88 LYS A O 1
ATOM 649 N N . LEU A 1 89 ? -12.980 5.373 27.337 1.00 96.88 89 LEU A N 1
ATOM 650 C CA . LEU A 1 89 ? -12.500 5.176 28.704 1.00 96.88 89 LEU A CA 1
ATOM 651 C C . LEU A 1 89 ? -10.970 5.268 28.753 1.00 96.88 89 LEU A C 1
ATOM 653 O O . LEU A 1 89 ? -10.433 6.079 29.503 1.00 96.88 89 LEU A O 1
ATOM 657 N N . GLN A 1 90 ? -10.275 4.522 27.892 1.00 95.62 90 GLN A N 1
ATOM 658 C CA . GLN A 1 90 ? -8.812 4.542 27.811 1.00 95.62 90 GLN A CA 1
ATOM 659 C C . GLN A 1 90 ? -8.275 5.934 27.451 1.00 95.62 90 GLN A C 1
ATOM 661 O O . GLN A 1 90 ? -7.335 6.409 28.085 1.00 95.62 90 GLN A O 1
ATOM 666 N N . ALA A 1 91 ? -8.911 6.635 26.507 1.00 95.69 91 ALA A N 1
ATOM 667 C CA . ALA A 1 91 ? -8.545 8.009 26.167 1.00 95.69 91 ALA A CA 1
ATOM 668 C C . ALA A 1 91 ? -8.720 8.971 27.356 1.00 95.69 91 ALA A C 1
ATOM 670 O O . ALA A 1 91 ? -7.851 9.808 27.598 1.00 95.69 91 ALA A O 1
ATOM 671 N N . SER A 1 92 ? -9.807 8.838 28.127 1.00 96.12 92 SER A N 1
ATOM 672 C CA . SER A 1 92 ? -10.041 9.664 29.319 1.00 96.12 92 SER A CA 1
ATOM 673 C C . SER A 1 92 ? -9.059 9.370 30.455 1.00 96.12 92 SER A C 1
ATOM 675 O O . SER A 1 92 ? -8.544 10.309 31.056 1.00 96.12 92 SER A O 1
ATOM 677 N N . ILE A 1 93 ? -8.734 8.094 30.700 1.00 96.69 93 ILE A N 1
ATOM 678 C CA . ILE A 1 93 ? -7.735 7.681 31.696 1.00 96.69 93 ILE A CA 1
ATOM 679 C C . ILE A 1 93 ? -6.362 8.219 31.303 1.00 96.69 93 ILE A C 1
ATOM 681 O O . ILE A 1 93 ? -5.682 8.828 32.122 1.00 96.69 93 ILE A O 1
ATOM 685 N N . HIS A 1 94 ? -5.968 8.054 30.039 1.00 94.44 94 HIS A N 1
ATOM 686 C CA . HIS A 1 94 ? -4.703 8.581 29.540 1.00 94.44 94 HIS A CA 1
ATOM 687 C C . HIS A 1 94 ? -4.637 10.108 29.682 1.00 94.44 94 HIS A C 1
ATOM 689 O O . HIS A 1 94 ? -3.643 10.637 30.167 1.00 94.44 94 HIS A O 1
ATOM 695 N N . ALA A 1 95 ? -5.702 10.827 29.318 1.00 94.75 95 ALA A N 1
ATOM 696 C CA . ALA A 1 95 ? -5.760 12.279 29.474 1.00 94.75 95 ALA A CA 1
ATOM 697 C C . ALA A 1 95 ? -5.664 12.724 30.946 1.00 94.75 95 ALA A C 1
ATOM 699 O O . ALA A 1 95 ? -4.957 13.687 31.241 1.00 94.75 95 ALA A O 1
ATOM 700 N N . ALA A 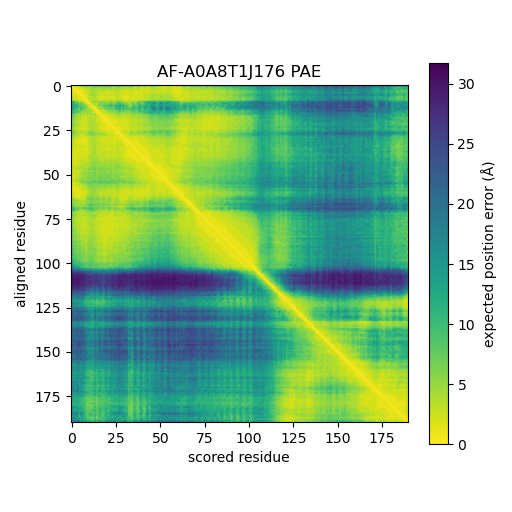1 96 ? -6.332 12.020 31.865 1.00 93.56 96 ALA A N 1
ATOM 701 C CA . ALA A 1 96 ? -6.253 12.289 33.299 1.00 93.56 96 ALA A CA 1
ATOM 702 C C . ALA A 1 96 ? -4.839 12.036 33.844 1.00 93.56 96 ALA A C 1
ATOM 704 O O . ALA A 1 96 ? -4.266 12.923 34.466 1.00 93.56 96 ALA A O 1
ATOM 705 N N . LEU A 1 97 ? -4.229 10.893 33.514 1.00 92.62 97 LEU A N 1
ATOM 706 C CA . LEU A 1 97 ? -2.855 10.567 33.912 1.00 92.62 97 LEU A CA 1
ATOM 707 C C . LEU A 1 97 ? -1.841 11.588 33.386 1.00 92.62 97 LEU A C 1
ATOM 709 O O . LEU A 1 97 ? -0.918 11.968 34.102 1.00 92.62 97 LEU A O 1
ATOM 713 N N . GLU A 1 98 ? -1.998 12.052 32.147 1.00 89.00 98 GLU A N 1
ATOM 714 C CA . GLU A 1 98 ? -1.138 13.097 31.588 1.00 89.00 98 GLU A CA 1
ATOM 715 C C . GLU A 1 98 ? -1.331 14.448 32.289 1.00 89.00 98 GLU A C 1
ATOM 717 O O . GLU A 1 98 ? -0.367 15.198 32.452 1.00 89.00 98 GLU A O 1
ATOM 722 N N . ASN A 1 99 ? -2.545 14.767 32.741 1.00 88.88 99 ASN A N 1
ATOM 723 C CA . ASN A 1 99 ? -2.800 15.968 33.534 1.00 88.88 99 ASN A CA 1
ATOM 724 C C . ASN A 1 99 ? -2.232 15.848 34.954 1.00 88.88 99 ASN A C 1
ATOM 726 O O . ASN A 1 99 ? -1.571 16.781 35.407 1.00 88.88 99 ASN A O 1
ATOM 730 N N . ASP A 1 100 ? -2.389 14.701 35.613 1.00 89.75 100 ASP A N 1
ATOM 731 C CA . ASP A 1 100 ? -1.827 14.440 36.943 1.00 89.75 100 ASP A CA 1
ATOM 732 C C . ASP A 1 100 ? -0.297 14.505 36.918 1.00 89.75 100 ASP A C 1
ATOM 734 O O . ASP A 1 100 ? 0.319 15.156 37.765 1.00 89.75 100 ASP A O 1
ATOM 738 N N . LYS A 1 101 ? 0.339 13.924 35.889 1.00 87.69 101 LYS A N 1
ATOM 739 C CA . LYS A 1 101 ? 1.789 14.051 35.657 1.00 87.69 101 LYS A CA 1
ATOM 740 C C . LYS A 1 101 ? 2.224 15.511 35.517 1.00 87.69 101 LYS A C 1
ATOM 742 O O . LYS A 1 101 ? 3.271 15.880 36.047 1.00 87.69 101 LYS A O 1
ATOM 747 N N . LYS A 1 102 ? 1.439 16.341 34.819 1.00 83.12 102 LYS A N 1
ATOM 748 C CA . LYS A 1 102 ? 1.713 17.781 34.676 1.00 83.12 102 LYS A CA 1
ATOM 749 C C . LYS A 1 102 ? 1.520 18.536 35.991 1.00 83.12 102 LYS A C 1
ATOM 751 O O . LYS A 1 102 ? 2.317 19.423 36.273 1.00 83.12 102 LYS A O 1
ATOM 756 N N . MET A 1 103 ? 0.503 18.196 36.787 1.00 81.88 103 MET A N 1
ATOM 757 C CA . MET A 1 103 ? 0.238 18.836 38.083 1.00 81.88 103 MET A CA 1
ATOM 758 C C . MET A 1 103 ? 1.289 18.482 39.144 1.00 81.88 103 MET A C 1
ATOM 760 O O . MET A 1 103 ? 1.687 19.345 39.921 1.00 81.88 103 MET A O 1
ATOM 764 N N . LEU A 1 104 ? 1.766 17.233 39.167 1.00 82.50 104 LEU A N 1
ATOM 765 C CA . LEU A 1 104 ? 2.795 16.757 40.104 1.00 82.50 104 LEU A CA 1
ATOM 766 C C . LEU A 1 104 ? 4.217 17.225 39.740 1.00 82.50 104 LEU A C 1
ATOM 768 O O . LEU A 1 104 ? 5.141 17.107 40.549 1.00 82.50 104 LEU A O 1
ATOM 772 N N . ALA A 1 105 ? 4.426 17.752 38.531 1.00 76.25 105 ALA A N 1
ATOM 773 C CA . ALA A 1 105 ? 5.708 18.312 38.129 1.00 76.25 105 ALA A CA 1
ATOM 774 C C . ALA A 1 105 ? 5.949 19.672 38.819 1.00 76.25 105 ALA A C 1
ATOM 776 O O . ALA A 1 105 ? 5.203 20.626 38.619 1.00 76.25 105 ALA A O 1
ATOM 777 N N . LEU A 1 106 ? 7.020 19.783 39.621 1.00 66.31 106 LEU A N 1
ATOM 778 C CA . LEU A 1 106 ? 7.393 21.041 40.283 1.00 66.31 106 LEU A CA 1
ATOM 779 C C . LEU A 1 106 ? 7.650 22.167 39.259 1.00 66.31 106 LEU A C 1
ATOM 781 O O . LEU A 1 106 ? 8.357 21.925 38.281 1.00 66.31 106 LEU A O 1
ATOM 785 N N . PRO A 1 107 ? 7.246 23.424 39.529 1.00 59.75 107 PRO A N 1
ATOM 786 C CA . PRO A 1 107 ? 7.444 24.559 38.616 1.00 59.75 107 PRO A CA 1
ATOM 787 C C . PRO A 1 107 ? 8.919 24.841 38.267 1.00 59.75 107 PRO A C 1
ATOM 789 O O . PRO A 1 107 ? 9.212 25.356 37.188 1.00 59.75 107 PRO A O 1
ATOM 792 N N . SER A 1 108 ? 9.863 24.459 39.136 1.00 52.75 108 SER A N 1
ATOM 793 C CA . SER A 1 108 ? 11.313 24.616 38.911 1.00 52.75 108 SER A CA 1
ATOM 794 C C . SER A 1 108 ? 11.914 23.549 37.990 1.00 52.75 108 SER A C 1
ATOM 796 O O . SER A 1 108 ? 12.978 23.753 37.411 1.00 52.75 108 SER A O 1
ATOM 798 N N . LYS A 1 109 ? 11.210 22.432 37.789 1.00 53.12 109 LYS A N 1
ATOM 799 C CA . LYS A 1 109 ? 11.361 21.599 36.602 1.00 53.12 109 LYS A CA 1
ATOM 800 C C . LYS A 1 109 ? 10.202 21.987 35.695 1.00 53.12 109 LYS A C 1
ATOM 802 O O . LYS A 1 109 ? 9.218 21.260 35.606 1.00 53.12 109 LYS A O 1
ATOM 807 N N . LYS A 1 110 ? 10.356 23.090 34.946 1.00 49.09 110 LYS A N 1
ATOM 808 C CA . LYS A 1 110 ? 9.842 23.121 33.570 1.00 49.09 110 LYS A CA 1
ATOM 809 C C . LYS A 1 110 ? 10.396 21.857 32.933 1.00 49.09 110 LYS A C 1
ATOM 811 O O . LYS A 1 110 ? 11.528 21.851 32.453 1.00 49.09 110 LYS A O 1
ATOM 816 N N . GLN A 1 111 ? 9.663 20.754 33.070 1.00 50.91 111 GLN A N 1
ATOM 817 C CA . GLN A 1 111 ? 9.951 19.531 32.373 1.00 50.91 111 GLN A CA 1
ATOM 818 C C . GLN A 1 111 ? 9.948 19.990 30.937 1.00 50.91 111 GLN A C 1
ATOM 820 O O . GLN A 1 111 ? 8.931 20.462 30.428 1.00 50.91 111 GLN A O 1
ATOM 825 N N . VAL A 1 112 ? 11.154 20.006 30.376 1.00 48.94 112 VAL A N 1
ATOM 826 C CA . VAL A 1 112 ? 11.418 20.038 28.953 1.00 48.94 112 VAL A CA 1
ATOM 827 C C . VAL A 1 112 ? 10.292 19.220 28.355 1.00 48.94 112 VAL A C 1
ATOM 829 O O . VAL A 1 112 ? 10.239 18.018 28.615 1.00 48.94 112 VAL A O 1
ATOM 832 N N . ALA A 1 113 ? 9.316 19.904 27.741 1.00 51.47 113 ALA A N 1
ATOM 833 C CA . ALA A 1 113 ? 8.128 19.278 27.186 1.00 51.47 113 ALA A CA 1
ATOM 834 C C . ALA A 1 113 ? 8.615 18.022 26.472 1.00 51.47 113 ALA A C 1
ATOM 836 O O . ALA A 1 113 ? 9.520 18.175 25.643 1.00 51.47 113 ALA A O 1
ATOM 837 N N . ALA A 1 114 ? 8.144 16.844 26.925 1.00 54.59 114 ALA A N 1
ATOM 838 C CA . ALA A 1 114 ? 8.633 15.511 26.547 1.00 54.59 114 ALA A CA 1
ATOM 839 C C . ALA A 1 114 ? 9.285 15.585 25.176 1.00 54.59 114 ALA A C 1
ATOM 841 O O . ALA A 1 114 ? 8.540 15.971 24.278 1.00 54.59 114 ALA A O 1
ATOM 842 N N . PRO A 1 115 ? 10.622 15.391 25.061 1.00 52.78 115 PRO A N 1
ATOM 843 C CA . PRO A 1 115 ? 11.479 16.080 24.097 1.00 52.78 115 PRO A CA 1
ATOM 844 C C . PRO A 1 115 ? 10.703 16.271 22.815 1.00 52.78 115 PRO A C 1
ATOM 846 O O . PRO A 1 115 ? 10.577 15.328 22.038 1.00 52.78 115 PRO A O 1
ATOM 849 N N . SER A 1 116 ? 10.070 17.444 22.673 1.00 59.91 116 SER A N 1
ATOM 850 C CA . SER A 1 116 ? 9.345 17.746 21.450 1.00 59.91 116 SER A CA 1
ATOM 851 C C . SER A 1 116 ? 10.461 17.814 20.436 1.00 59.91 116 SER A C 1
ATOM 853 O O . SER A 1 116 ? 11.224 18.781 20.394 1.00 59.91 116 SER A O 1
ATOM 855 N N . SER A 1 117 ? 10.697 16.687 19.763 1.00 68.69 117 SER A N 1
ATOM 856 C CA . SER A 1 117 ? 11.689 16.584 18.719 1.00 68.69 117 SER A CA 1
ATOM 857 C C . SER A 1 117 ? 11.304 17.715 17.801 1.00 68.69 117 SER A C 1
ATOM 859 O O . SER A 1 117 ? 10.192 17.694 17.273 1.00 68.69 117 SER A O 1
ATOM 861 N N . LYS A 1 118 ? 12.125 18.765 17.752 1.00 76.69 118 LYS A N 1
ATOM 862 C CA . LYS A 1 118 ? 11.810 19.948 16.964 1.00 76.69 118 LYS A CA 1
ATOM 863 C C . LYS A 1 118 ? 11.562 19.433 15.554 1.00 76.69 118 LYS A C 1
ATOM 865 O O . LYS A 1 118 ? 12.494 18.986 14.892 1.00 76.69 118 LYS A O 1
ATOM 870 N N . THR A 1 119 ? 10.302 19.383 15.145 1.00 79.44 119 THR A N 1
ATOM 871 C CA . THR A 1 119 ? 9.925 18.905 13.825 1.00 79.44 119 THR A CA 1
ATOM 872 C C . THR A 1 119 ? 10.247 20.039 12.882 1.00 79.44 119 THR A C 1
ATOM 874 O O . THR A 1 119 ? 9.529 21.036 12.815 1.00 79.44 119 THR A O 1
ATOM 877 N N . PHE A 1 120 ? 11.392 19.929 12.221 1.00 83.50 120 PHE A N 1
ATOM 878 C CA . PHE A 1 120 ? 11.769 20.860 11.176 1.00 83.50 120 PHE A CA 1
ATOM 879 C C . PHE A 1 120 ? 10.993 20.491 9.918 1.00 83.50 120 PHE A C 1
ATOM 881 O O . PHE A 1 120 ? 11.104 19.371 9.424 1.00 83.50 120 PHE A O 1
ATOM 888 N N . ALA A 1 121 ? 10.200 21.432 9.406 1.00 88.12 121 ALA A N 1
ATOM 889 C CA . ALA A 1 121 ? 9.635 21.291 8.074 1.00 88.12 121 ALA A CA 1
ATOM 890 C C . ALA A 1 121 ? 10.790 21.282 7.058 1.00 88.12 121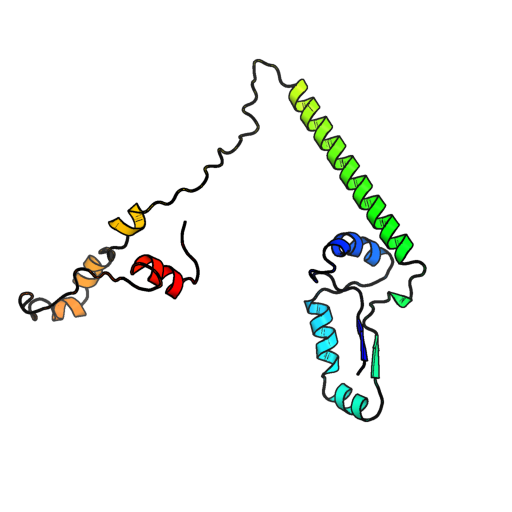 ALA A C 1
ATOM 892 O O . ALA A 1 121 ? 11.662 22.162 7.134 1.00 88.12 121 ALA A O 1
ATOM 893 N N . PRO A 1 122 ? 10.834 20.308 6.135 1.00 89.75 122 PRO A N 1
ATOM 894 C CA . PRO A 1 122 ? 11.875 20.275 5.125 1.00 89.75 122 PRO A CA 1
ATOM 895 C C . PRO A 1 122 ? 11.744 21.507 4.218 1.00 89.75 122 PRO A C 1
ATOM 897 O O . PRO A 1 122 ? 10.646 22.010 3.976 1.00 89.75 122 PRO A O 1
ATOM 900 N N . ARG A 1 123 ? 12.881 22.028 3.752 1.00 89.50 123 ARG A N 1
ATOM 901 C CA . ARG A 1 123 ? 12.950 23.145 2.803 1.00 89.50 123 ARG A CA 1
ATOM 902 C C . ARG A 1 123 ? 13.669 22.688 1.548 1.00 89.50 123 ARG A C 1
ATOM 904 O O . ARG A 1 123 ? 14.651 21.951 1.653 1.00 89.50 123 ARG A O 1
ATOM 911 N N . ALA A 1 124 ? 13.218 23.189 0.403 1.00 89.00 124 ALA A N 1
ATOM 912 C CA . ALA A 1 124 ? 13.884 22.984 -0.872 1.00 89.00 124 ALA A CA 1
ATOM 913 C C . ALA A 1 124 ? 15.352 23.419 -0.775 1.00 89.00 124 ALA A C 1
ATOM 915 O O . ALA A 1 124 ? 15.662 24.558 -0.407 1.00 89.00 124 ALA A O 1
ATOM 916 N N . ASN A 1 125 ? 16.265 22.503 -1.090 1.00 88.12 125 ASN A N 1
ATOM 917 C CA . ASN A 1 125 ? 17.694 22.780 -1.123 1.00 88.12 125 ASN A CA 1
ATOM 918 C C . ASN A 1 125 ? 18.241 22.596 -2.540 1.00 88.12 125 ASN A C 1
ATOM 920 O O . ASN A 1 125 ? 18.741 21.533 -2.914 1.00 88.12 125 ASN A O 1
ATOM 924 N N . MET A 1 126 ? 18.226 23.686 -3.304 1.00 83.25 126 MET A N 1
ATOM 925 C CA . MET A 1 126 ? 18.691 23.691 -4.690 1.00 83.25 126 MET A CA 1
ATOM 926 C C . MET A 1 126 ? 20.214 23.562 -4.843 1.00 83.25 126 MET A C 1
ATOM 928 O O . MET A 1 126 ? 20.695 23.336 -5.952 1.00 83.25 126 MET A O 1
ATOM 932 N N . SER A 1 127 ? 20.999 23.659 -3.760 1.00 79.81 127 SER A N 1
ATOM 933 C CA . SER A 1 127 ? 22.464 23.512 -3.841 1.00 79.81 127 SER A CA 1
ATOM 934 C C . SER A 1 127 ? 22.886 22.124 -4.331 1.00 79.81 127 SER A C 1
ATOM 936 O O . SER A 1 127 ? 23.883 22.001 -5.040 1.00 79.81 127 SER A O 1
ATOM 938 N N . SER A 1 128 ? 22.089 21.088 -4.051 1.00 72.44 128 SER A N 1
ATOM 939 C CA . SER A 1 128 ? 22.321 19.753 -4.606 1.00 72.44 128 SER A CA 1
ATOM 940 C C . SER A 1 128 ? 22.205 19.747 -6.138 1.00 72.44 128 SER A C 1
ATOM 942 O O . SER A 1 128 ? 23.033 19.156 -6.834 1.00 72.44 128 SER A O 1
ATOM 944 N N . TYR A 1 129 ? 21.241 20.489 -6.687 1.00 73.50 129 TYR A N 1
ATOM 945 C CA . TYR A 1 129 ? 21.035 20.599 -8.132 1.00 73.50 129 TYR A CA 1
ATOM 946 C C . TYR A 1 129 ? 22.104 21.439 -8.831 1.00 73.50 129 TYR A C 1
ATOM 948 O O . TYR A 1 129 ? 22.491 21.123 -9.954 1.00 73.50 129 TYR A O 1
ATOM 956 N N . TYR A 1 130 ? 22.601 22.495 -8.184 1.00 75.31 130 TYR A N 1
ATOM 957 C CA . TYR A 1 130 ? 23.604 23.373 -8.792 1.00 75.31 130 TYR A CA 1
ATOM 958 C C . TYR A 1 130 ? 25.041 22.887 -8.609 1.00 75.31 130 TYR A C 1
ATOM 960 O O . TYR A 1 130 ? 25.857 23.110 -9.494 1.00 75.31 130 TYR A O 1
ATOM 968 N N . CYS A 1 131 ? 25.356 22.215 -7.501 1.00 69.31 131 CYS A N 1
ATOM 969 C CA . CYS A 1 131 ? 26.737 21.867 -7.158 1.00 69.31 131 CYS A CA 1
ATOM 970 C C . CYS A 1 131 ? 27.009 20.358 -7.196 1.00 69.31 131 CYS A C 1
ATOM 972 O O . CYS A 1 131 ? 28.110 19.951 -7.557 1.00 69.31 131 CYS A O 1
ATOM 974 N N . ASN A 1 132 ? 26.021 19.515 -6.872 1.00 68.44 132 ASN A N 1
ATOM 975 C CA . ASN A 1 132 ? 26.216 18.060 -6.758 1.00 68.44 132 ASN A CA 1
ATOM 976 C C . ASN A 1 132 ? 25.711 17.264 -7.971 1.00 68.44 132 ASN A C 1
ATOM 978 O O . ASN A 1 132 ? 25.925 16.054 -8.027 1.00 68.44 132 ASN A O 1
ATOM 982 N N . SER A 1 133 ? 25.056 17.921 -8.934 1.00 71.25 133 SER A N 1
ATOM 983 C CA . SER A 1 133 ? 24.584 17.287 -10.178 1.00 71.25 133 SER A CA 1
ATOM 984 C C . SER A 1 133 ? 25.660 17.184 -11.260 1.00 71.25 133 SER A C 1
ATOM 986 O O . SER A 1 133 ? 25.419 16.597 -12.313 1.00 71.25 133 SER A O 1
ATOM 988 N N . PHE A 1 134 ? 26.857 17.727 -11.021 1.00 84.94 134 PHE A N 1
ATOM 989 C CA . PHE A 1 134 ? 27.989 17.471 -11.901 1.00 84.94 134 PHE A CA 1
ATOM 990 C C . PHE A 1 134 ? 28.405 15.996 -11.810 1.00 84.94 134 PHE A C 1
ATOM 992 O O . PHE A 1 134 ? 28.415 15.427 -10.712 1.00 84.94 134 PHE A O 1
ATOM 999 N N . PRO A 1 135 ? 28.784 15.366 -12.937 1.00 86.88 135 PRO A N 1
ATOM 1000 C CA . PRO A 1 135 ? 29.305 14.008 -12.926 1.00 86.88 135 PRO A CA 1
ATOM 1001 C C . PRO A 1 135 ? 30.450 13.862 -11.918 1.00 86.88 135 PRO A C 1
ATOM 1003 O O . PRO A 1 135 ? 31.451 14.578 -11.975 1.00 86.88 135 PRO A O 1
ATOM 1006 N N . LYS A 1 136 ? 30.298 12.934 -10.968 1.00 84.81 136 LYS A N 1
ATOM 1007 C CA . LYS A 1 136 ? 31.297 12.714 -9.916 1.00 84.81 136 LYS A CA 1
ATOM 1008 C C . LYS A 1 136 ? 32.604 12.216 -10.533 1.00 84.81 136 LYS A C 1
ATOM 1010 O O . LYS A 1 136 ? 32.626 11.203 -11.225 1.00 84.81 136 LYS A O 1
ATOM 1015 N N . LEU A 1 137 ? 33.713 12.873 -10.195 1.00 84.00 137 LEU A N 1
ATOM 1016 C CA . LEU A 1 137 ? 35.052 12.501 -10.671 1.00 84.00 137 LEU A CA 1
ATOM 1017 C C . LEU A 1 137 ? 35.718 11.391 -9.836 1.00 84.00 137 LEU A C 1
ATOM 1019 O O . LEU A 1 137 ? 36.871 11.043 -10.078 1.00 84.00 137 LEU A O 1
ATOM 1023 N N . SER A 1 138 ? 35.016 10.805 -8.861 1.00 80.31 138 SER A N 1
ATOM 1024 C CA . SER A 1 138 ? 35.578 9.807 -7.935 1.00 80.31 138 SER A CA 1
ATOM 1025 C C . SER A 1 138 ? 36.120 8.553 -8.634 1.00 80.31 138 SER A C 1
ATOM 1027 O O . SER A 1 138 ? 37.059 7.936 -8.142 1.00 80.31 138 SER A O 1
ATOM 1029 N N . GLY A 1 139 ? 35.580 8.196 -9.803 1.00 80.00 139 GLY A N 1
ATOM 1030 C CA . GLY A 1 139 ? 36.053 7.064 -10.608 1.00 80.00 139 GLY A CA 1
ATOM 1031 C C . GLY A 1 139 ? 37.260 7.366 -11.503 1.00 80.00 139 GLY A C 1
ATOM 1032 O O . GLY A 1 139 ? 37.847 6.437 -12.055 1.00 80.00 139 GLY A O 1
ATOM 1033 N N . VAL A 1 140 ? 37.661 8.633 -11.656 1.00 82.69 140 VAL A N 1
ATOM 1034 C CA . VAL A 1 140 ? 38.686 9.041 -12.636 1.00 82.69 140 VAL A CA 1
ATOM 1035 C C . VAL A 1 140 ? 40.065 8.476 -12.290 1.00 82.69 140 VAL A C 1
ATOM 1037 O O . VAL A 1 140 ? 40.791 8.061 -13.189 1.00 82.69 140 VAL A O 1
ATOM 1040 N N . ALA A 1 141 ? 40.410 8.387 -11.001 1.00 78.38 141 ALA A N 1
ATOM 1041 C CA . ALA A 1 141 ? 41.679 7.806 -10.553 1.00 78.38 141 ALA A CA 1
ATOM 1042 C C . ALA A 1 141 ? 41.766 6.289 -10.814 1.00 78.38 141 ALA A C 1
ATOM 1044 O O . ALA A 1 141 ? 42.819 5.778 -11.183 1.00 78.38 141 ALA A O 1
ATOM 1045 N N . GLY A 1 142 ? 40.652 5.563 -10.673 1.00 81.88 142 GLY A N 1
ATOM 1046 C CA . GLY A 1 142 ? 40.591 4.139 -11.020 1.00 81.88 142 GLY A CA 1
ATOM 1047 C C . GLY A 1 142 ? 40.592 3.910 -12.533 1.00 81.88 142 GLY A C 1
ATOM 1048 O O . GLY A 1 142 ? 41.224 2.979 -13.030 1.00 81.88 142 GLY A O 1
ATOM 1049 N N . LEU A 1 143 ? 39.927 4.793 -13.284 1.00 80.88 143 LEU A N 1
ATOM 1050 C CA . LEU A 1 143 ? 39.883 4.727 -14.742 1.00 80.88 143 LEU A CA 1
ATOM 1051 C C . LEU A 1 143 ? 41.248 5.045 -15.365 1.00 80.88 143 LEU A C 1
ATOM 1053 O O . LEU A 1 143 ? 41.636 4.383 -16.322 1.00 80.88 143 LEU A O 1
ATOM 1057 N N . SER A 1 144 ? 42.003 5.996 -14.804 1.00 77.00 144 SER A N 1
ATOM 1058 C CA . SER A 1 144 ? 43.351 6.344 -15.277 1.00 77.00 144 SER A CA 1
ATOM 1059 C C . SER A 1 144 ? 44.367 5.213 -15.086 1.00 77.00 144 SER A C 1
ATOM 1061 O O . SER A 1 144 ? 45.279 5.079 -15.902 1.00 77.00 144 SER A O 1
ATOM 1063 N N . ALA A 1 145 ? 44.175 4.369 -14.068 1.00 81.19 145 ALA A N 1
ATOM 1064 C CA . ALA A 1 145 ? 44.967 3.164 -13.825 1.00 81.19 145 ALA A CA 1
ATOM 1065 C C . ALA A 1 145 ? 44.514 1.945 -14.659 1.00 81.19 145 ALA A C 1
ATOM 1067 O O . ALA A 1 145 ? 45.178 0.908 -14.661 1.00 81.19 145 ALA A O 1
ATOM 1068 N N . SER A 1 146 ? 43.389 2.039 -15.375 1.00 86.38 146 SER A N 1
ATOM 1069 C CA . SER A 1 146 ? 42.866 0.935 -16.179 1.00 86.38 146 SER A CA 1
ATOM 1070 C C . SER A 1 146 ? 43.715 0.682 -17.422 1.00 86.38 146 SER A C 1
ATOM 1072 O O . SER A 1 146 ? 44.081 1.605 -18.152 1.00 86.38 146 SER A O 1
ATOM 1074 N N . LYS A 1 147 ? 43.932 -0.599 -17.744 1.00 84.50 147 LYS A N 1
ATOM 1075 C CA . LYS A 1 147 ? 44.662 -1.040 -18.945 1.00 84.50 147 LYS A CA 1
ATOM 1076 C C . LYS A 1 147 ? 44.088 -0.445 -20.241 1.00 84.50 147 LYS A C 1
ATOM 1078 O O . LYS A 1 147 ? 44.848 -0.119 -21.145 1.00 84.50 147 LYS A O 1
ATOM 1083 N N . LYS A 1 148 ? 42.763 -0.251 -20.316 1.00 81.62 148 LYS A N 1
ATOM 1084 C CA . LYS A 1 148 ? 42.089 0.364 -21.477 1.00 81.62 148 LYS A CA 1
ATOM 1085 C C . LYS A 1 148 ? 42.469 1.840 -21.648 1.00 81.62 148 LYS A C 1
ATOM 1087 O O . LYS A 1 148 ? 42.763 2.269 -22.757 1.00 81.62 148 LYS A O 1
ATOM 1092 N N . GLN A 1 149 ? 42.510 2.596 -20.552 1.00 82.44 149 GLN A N 1
ATOM 1093 C CA . GLN A 1 149 ? 42.877 4.013 -20.572 1.00 82.44 149 GLN A CA 1
ATOM 1094 C C . GLN A 1 149 ? 44.378 4.204 -20.807 1.00 82.44 149 GLN A C 1
ATOM 1096 O O . GLN A 1 149 ? 44.772 5.135 -21.503 1.00 82.44 149 GLN A O 1
ATOM 1101 N N . ALA A 1 150 ? 45.211 3.304 -20.275 1.00 82.38 150 ALA A N 1
ATOM 1102 C CA . ALA A 1 150 ? 46.651 3.305 -20.514 1.00 82.38 150 ALA A CA 1
ATOM 1103 C C . ALA A 1 150 ? 46.987 3.150 -22.007 1.00 82.38 150 ALA A C 1
ATOM 1105 O O . ALA A 1 150 ? 47.876 3.838 -22.496 1.00 82.38 150 ALA A O 1
ATOM 1106 N N . MET A 1 151 ? 46.240 2.310 -22.735 1.00 82.69 151 MET A N 1
ATOM 1107 C CA . MET A 1 151 ? 46.403 2.139 -24.185 1.00 82.69 151 MET A CA 1
ATOM 1108 C C . MET A 1 151 ? 45.971 3.369 -24.993 1.00 82.69 151 MET A C 1
ATOM 1110 O O . MET A 1 151 ? 46.574 3.653 -26.016 1.00 82.69 151 MET A O 1
ATOM 1114 N N . LEU A 1 152 ? 44.961 4.114 -24.532 1.00 82.81 152 LEU A N 1
ATOM 1115 C CA . LEU A 1 152 ? 44.424 5.298 -25.220 1.00 82.81 152 LEU A CA 1
ATOM 1116 C C . LEU A 1 152 ? 45.166 6.601 -24.873 1.00 82.81 152 LEU A C 1
ATOM 1118 O O . LEU A 1 152 ? 44.903 7.655 -25.462 1.00 82.81 152 LEU A O 1
ATOM 1122 N N . ARG A 1 153 ? 46.078 6.565 -23.896 1.00 82.19 153 ARG A N 1
ATOM 1123 C CA . ARG A 1 153 ? 46.757 7.757 -23.386 1.00 82.19 153 ARG A CA 1
ATOM 1124 C C . ARG A 1 153 ? 47.692 8.331 -24.451 1.00 82.19 153 ARG A C 1
ATOM 1126 O O . ARG A 1 153 ? 48.646 7.684 -24.861 1.00 82.19 153 ARG A O 1
ATOM 1133 N N . GLY A 1 154 ? 47.424 9.566 -24.871 1.00 83.88 154 GLY A N 1
ATOM 1134 C CA . GLY A 1 154 ? 48.215 10.259 -25.893 1.00 83.88 154 GLY A CA 1
ATOM 1135 C C . GLY A 1 154 ? 47.889 9.865 -27.338 1.00 83.88 154 GLY A C 1
ATOM 1136 O O . GLY A 1 154 ? 48.522 10.39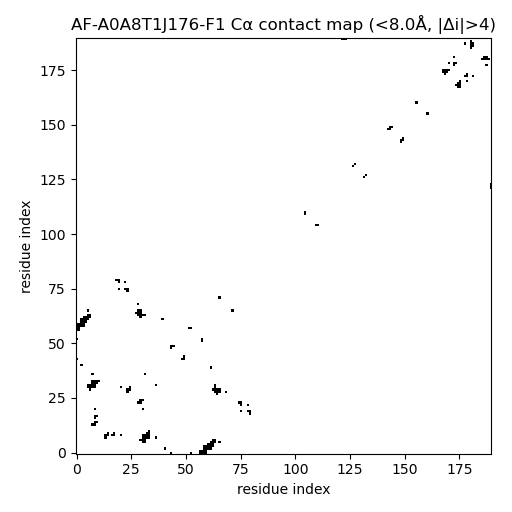4 -28.242 1.00 83.88 154 GLY A O 1
ATOM 1137 N N . MET A 1 155 ? 46.903 8.987 -27.571 1.00 87.94 155 MET A N 1
ATOM 1138 C CA . MET A 1 155 ? 46.449 8.645 -28.929 1.00 87.94 155 MET A CA 1
ATOM 1139 C C . MET A 1 155 ? 45.524 9.704 -29.543 1.00 87.94 155 MET A C 1
ATOM 1141 O O . MET A 1 155 ? 45.416 9.788 -30.762 1.00 87.94 155 MET A O 1
ATOM 1145 N N . LEU A 1 156 ? 44.830 10.481 -28.709 1.00 86.94 156 LEU A N 1
ATOM 1146 C CA . LEU A 1 156 ? 43.850 11.476 -29.140 1.00 86.94 156 LEU A CA 1
ATOM 1147 C C . LEU A 1 156 ? 44.406 12.887 -28.946 1.00 86.94 156 LEU A C 1
ATOM 1149 O O . LEU A 1 156 ? 44.846 13.233 -27.846 1.00 86.94 156 LEU A O 1
ATOM 1153 N N . ASP A 1 157 ? 44.325 13.717 -29.986 1.00 91.25 157 ASP A N 1
ATOM 1154 C CA . ASP A 1 157 ? 44.522 15.159 -29.845 1.00 91.25 157 ASP A CA 1
ATOM 1155 C C . ASP A 1 157 ? 43.285 15.772 -29.182 1.00 91.25 157 ASP A C 1
ATOM 1157 O O . ASP A 1 157 ? 42.236 15.932 -29.805 1.00 91.25 157 ASP A O 1
ATOM 1161 N N . LEU A 1 158 ? 43.414 16.140 -27.906 1.00 90.75 158 LEU A N 1
ATOM 1162 C CA . LEU A 1 158 ? 42.323 16.726 -27.125 1.00 90.75 158 LEU A CA 1
ATOM 1163 C C . LEU A 1 158 ? 41.818 18.059 -27.699 1.00 90.75 158 LEU A C 1
ATOM 1165 O O . LEU A 1 158 ? 40.711 18.468 -27.363 1.00 90.75 158 LEU A O 1
ATOM 1169 N N . ARG A 1 159 ? 42.581 18.723 -28.579 1.00 93.62 159 ARG A N 1
ATOM 1170 C CA . ARG A 1 159 ? 42.135 19.944 -29.274 1.00 93.62 159 ARG A CA 1
ATOM 1171 C C . ARG A 1 159 ? 41.081 19.661 -30.341 1.00 93.62 159 ARG A C 1
ATOM 1173 O O . ARG A 1 159 ? 40.345 20.567 -30.714 1.00 93.62 159 ARG A O 1
ATOM 1180 N N . GLN A 1 160 ? 41.018 18.423 -30.826 1.00 92.88 160 GLN A N 1
ATOM 1181 C CA . GLN A 1 160 ? 40.072 17.977 -31.850 1.00 92.88 160 GLN A CA 1
ATOM 1182 C C . GLN A 1 160 ? 38.919 17.148 -31.265 1.00 92.88 160 GLN A C 1
ATOM 1184 O O . GLN A 1 160 ? 38.016 16.743 -31.993 1.00 92.88 160 GLN A O 1
ATOM 1189 N N . VAL A 1 161 ? 38.922 16.899 -29.951 1.00 94.56 161 VAL A N 1
ATOM 1190 C CA . VAL A 1 161 ? 37.853 16.164 -29.268 1.00 94.56 161 VAL A CA 1
ATOM 1191 C C . VAL A 1 161 ? 36.797 17.144 -28.767 1.00 94.56 161 VAL A C 1
ATOM 1193 O O . VAL A 1 161 ? 37.042 17.939 -27.862 1.00 94.56 161 VAL A O 1
ATOM 1196 N N . VAL A 1 162 ? 35.594 17.054 -29.332 1.00 94.62 162 VAL A N 1
ATOM 1197 C CA . VAL A 1 162 ? 34.438 17.834 -28.876 1.00 94.62 162 VAL A CA 1
ATOM 1198 C C . VAL A 1 162 ? 33.772 17.117 -27.705 1.00 94.62 162 VAL A C 1
ATOM 1200 O O . VAL A 1 162 ? 33.453 15.932 -27.787 1.00 94.62 162 VAL A O 1
ATOM 1203 N N . VAL A 1 163 ? 33.541 17.848 -26.615 1.00 95.62 163 VAL A N 1
ATOM 1204 C CA . VAL A 1 163 ? 32.845 17.354 -25.421 1.00 95.62 163 VAL A CA 1
ATOM 1205 C C . VAL A 1 163 ? 31.672 18.264 -25.079 1.00 95.62 163 VAL A C 1
ATOM 1207 O O . VAL A 1 163 ? 31.725 19.473 -25.297 1.00 95.62 163 VAL A O 1
ATOM 1210 N N . ILE A 1 164 ? 30.616 17.686 -24.511 1.00 94.44 164 ILE A N 1
ATOM 1211 C CA . ILE A 1 164 ? 29.489 18.455 -23.980 1.00 94.44 164 ILE A CA 1
ATOM 1212 C C . ILE A 1 164 ? 29.870 18.934 -22.578 1.00 94.44 164 ILE A C 1
ATOM 1214 O O . ILE A 1 164 ? 30.066 18.125 -21.673 1.00 94.44 164 ILE A O 1
ATOM 1218 N N . THR A 1 165 ? 29.979 20.248 -22.399 1.00 92.56 165 THR A N 1
ATOM 1219 C CA . THR A 1 165 ? 30.327 20.876 -21.111 1.00 92.56 165 THR A CA 1
ATOM 1220 C C . THR A 1 165 ? 29.102 21.314 -20.307 1.00 92.56 165 THR A C 1
ATOM 1222 O O . THR A 1 165 ? 29.208 21.565 -19.109 1.00 92.56 165 THR A O 1
ATOM 1225 N N . GLY A 1 166 ? 27.932 21.368 -20.942 1.00 90.88 166 GLY A N 1
ATOM 1226 C CA . GLY A 1 166 ? 26.657 21.698 -20.319 1.00 90.88 166 GLY A CA 1
ATOM 1227 C C . GLY A 1 166 ? 25.512 21.627 -21.324 1.00 90.88 166 GLY A C 1
ATOM 1228 O O . GLY A 1 166 ? 25.733 21.617 -22.534 1.00 90.88 166 GLY A O 1
ATOM 1229 N N . PHE A 1 167 ? 24.286 21.568 -20.814 1.00 92.62 167 PHE A N 1
ATOM 1230 C CA . PHE A 1 167 ? 23.064 21.601 -21.611 1.00 92.62 167 PHE A CA 1
ATOM 1231 C C . PHE A 1 167 ? 21.942 22.280 -20.822 1.00 92.62 167 PHE A C 1
ATOM 1233 O O . PHE A 1 167 ? 22.005 22.404 -19.596 1.00 92.62 167 PHE A O 1
ATOM 1240 N N . GLY A 1 168 ? 20.917 22.727 -21.536 1.00 91.75 168 GLY A N 1
ATOM 1241 C CA . GLY A 1 168 ? 19.706 23.294 -20.967 1.00 91.75 168 GLY A CA 1
ATOM 1242 C C . GLY A 1 168 ? 18.594 23.286 -22.005 1.00 91.75 168 GLY A C 1
ATOM 1243 O O . GLY A 1 168 ? 18.853 23.167 -23.201 1.00 91.75 168 GLY A O 1
ATOM 1244 N N . GLU A 1 169 ? 17.358 23.405 -21.542 1.00 94.81 169 GLU A N 1
ATOM 1245 C CA . GLU A 1 169 ? 16.177 23.374 -22.397 1.00 94.81 169 GLU A CA 1
ATOM 1246 C C . GLU A 1 169 ? 15.087 24.294 -21.845 1.00 94.81 169 GLU A C 1
ATOM 1248 O O . GLU A 1 169 ? 15.104 24.673 -20.668 1.00 94.81 169 GLU A O 1
ATOM 1253 N N . VAL A 1 170 ? 14.110 24.569 -22.703 1.00 96.38 170 VAL A N 1
ATOM 1254 C CA . VAL A 1 170 ? 12.795 25.075 -22.322 1.00 96.38 170 VAL A CA 1
ATOM 1255 C C . VAL A 1 170 ? 11.776 24.135 -22.950 1.00 96.38 170 VAL A C 1
ATOM 1257 O O . VAL A 1 170 ? 11.717 24.008 -24.172 1.00 96.38 170 VAL A O 1
ATOM 1260 N N . SER A 1 171 ? 11.020 23.432 -22.118 1.00 93.12 171 SER A N 1
ATOM 1261 C CA . SER A 1 171 ? 10.065 22.408 -22.537 1.00 93.12 171 SER A CA 1
ATOM 1262 C C . SER A 1 171 ? 8.743 22.558 -21.771 1.00 93.12 171 SER A C 1
ATOM 1264 O O . SER A 1 171 ? 8.671 23.339 -20.817 1.00 93.12 171 SER A O 1
ATOM 1266 N N . PRO A 1 172 ? 7.673 21.826 -22.142 1.00 96.44 172 PRO A N 1
ATOM 1267 C CA . PRO A 1 172 ? 6.419 21.831 -21.380 1.00 96.44 172 PRO A CA 1
ATOM 1268 C C . PRO A 1 172 ? 6.595 21.451 -19.903 1.00 96.44 172 PRO A C 1
ATOM 1270 O O . PRO A 1 172 ? 5.793 21.847 -19.064 1.00 96.44 172 PRO A O 1
ATOM 1273 N N . TRP A 1 173 ? 7.669 20.723 -19.585 1.00 93.81 173 TRP A N 1
ATOM 1274 C CA . TRP A 1 173 ? 8.050 20.343 -18.228 1.00 93.81 173 TRP A CA 1
ATOM 1275 C C . TRP A 1 173 ? 9.064 21.303 -17.593 1.00 93.81 173 TRP A C 1
ATOM 1277 O O . TRP A 1 173 ? 9.710 20.948 -16.611 1.00 93.81 173 TRP A O 1
ATOM 1287 N N . GLY A 1 174 ? 9.216 22.523 -18.115 1.00 94.56 174 GLY A N 1
ATOM 1288 C CA . GLY A 1 174 ? 10.112 23.544 -17.578 1.00 94.56 174 GLY A CA 1
ATOM 1289 C C . GLY A 1 174 ? 11.531 23.430 -18.130 1.00 94.56 174 GLY A C 1
ATOM 1290 O O . GLY A 1 174 ? 11.749 23.602 -19.327 1.00 94.56 174 GLY A O 1
ATOM 1291 N N . ASN A 1 175 ? 12.509 23.206 -17.251 1.00 92.88 175 ASN A N 1
ATOM 1292 C CA . ASN A 1 175 ? 13.907 23.016 -17.639 1.00 92.88 175 ASN A CA 1
ATOM 1293 C C . ASN A 1 175 ? 14.288 21.528 -17.592 1.00 92.88 175 ASN A C 1
ATOM 1295 O O . ASN A 1 175 ? 13.516 20.681 -17.143 1.00 92.88 175 ASN A O 1
ATOM 1299 N N . SER A 1 176 ? 15.524 21.208 -17.979 1.00 91.69 176 SER A N 1
ATOM 1300 C CA . SER A 1 176 ? 15.976 19.817 -18.052 1.00 91.69 176 SER A CA 1
ATOM 1301 C C . 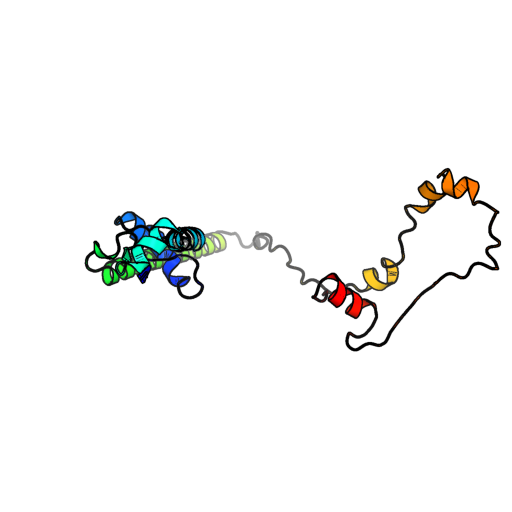SER A 1 176 ? 15.930 19.077 -16.715 1.00 91.69 176 SER A C 1
ATOM 1303 O O . SER A 1 176 ? 15.847 17.854 -16.719 1.00 91.69 176 SER A O 1
ATOM 1305 N N . ARG A 1 177 ? 15.968 19.785 -15.575 1.00 89.12 177 ARG A N 1
ATOM 1306 C CA . ARG A 1 177 ? 15.894 19.178 -14.237 1.00 89.12 177 ARG A CA 1
ATOM 1307 C C . ARG A 1 177 ? 14.472 18.745 -13.913 1.00 89.12 177 ARG A C 1
ATOM 1309 O O . ARG A 1 177 ? 14.259 17.585 -13.591 1.00 89.12 177 ARG A O 1
ATOM 1316 N N . THR A 1 178 ? 13.506 19.646 -14.060 1.00 92.69 178 THR A N 1
ATOM 1317 C CA . THR A 1 178 ? 12.092 19.340 -13.803 1.00 92.69 178 THR A CA 1
ATOM 1318 C C . THR A 1 178 ? 11.557 18.319 -14.807 1.00 92.69 178 THR A C 1
ATOM 1320 O O . THR A 1 178 ? 10.841 17.397 -14.424 1.00 92.69 178 THR A O 1
ATOM 1323 N N . ARG A 1 179 ? 11.991 18.390 -16.073 1.00 95.38 179 ARG A N 1
ATOM 1324 C CA . ARG A 1 179 ? 11.702 17.341 -17.061 1.00 95.38 179 ARG A CA 1
ATOM 1325 C C . ARG A 1 179 ? 12.312 15.994 -16.660 1.00 95.38 179 ARG A C 1
ATOM 1327 O O . ARG A 1 179 ? 11.627 14.983 -16.748 1.00 95.38 179 ARG A O 1
ATOM 1334 N N . TRP A 1 180 ? 13.570 15.968 -16.213 1.00 92.19 180 TRP A N 1
ATOM 1335 C CA . TRP A 1 180 ? 14.232 14.729 -15.786 1.00 92.19 180 TRP A CA 1
ATOM 1336 C C . TRP A 1 180 ? 13.552 14.075 -14.580 1.00 92.19 180 TRP A C 1
ATOM 1338 O O . TRP A 1 180 ? 13.435 12.853 -14.549 1.00 92.19 180 TRP A O 1
ATOM 1348 N N . GLU A 1 181 ? 13.080 14.866 -13.614 1.00 93.25 181 GLU A N 1
ATOM 1349 C CA . GLU A 1 181 ? 12.333 14.347 -12.463 1.00 93.25 181 GLU A CA 1
ATOM 1350 C C . GLU A 1 181 ? 11.052 13.646 -12.896 1.00 93.25 181 GLU A C 1
ATOM 1352 O O . GLU A 1 181 ? 10.819 12.492 -12.536 1.00 93.25 181 GLU A O 1
ATOM 1357 N N . MET A 1 182 ? 10.274 14.300 -13.755 1.00 95.38 182 MET A N 1
ATOM 1358 C CA . MET A 1 182 ? 9.040 13.716 -14.257 1.00 95.38 182 MET A CA 1
ATOM 1359 C C . MET A 1 182 ? 9.291 12.494 -15.152 1.00 95.38 182 MET A C 1
ATOM 1361 O O . MET A 1 182 ? 8.549 11.520 -15.092 1.00 95.38 182 MET A O 1
ATOM 1365 N N . GLU A 1 183 ? 10.342 12.518 -15.968 1.00 96.38 183 GLU A N 1
ATOM 1366 C CA . GLU A 1 183 ? 10.701 11.389 -16.832 1.00 96.38 183 GLU A CA 1
ATOM 1367 C C . GLU A 1 183 ? 11.199 10.175 -16.036 1.00 96.38 183 GLU A C 1
ATOM 1369 O O . GLU A 1 183 ? 10.849 9.044 -16.365 1.00 96.38 183 GLU A O 1
ATOM 1374 N N . SER A 1 184 ? 12.015 10.396 -15.002 1.00 94.81 184 SER A N 1
ATOM 1375 C CA . SER A 1 184 ? 12.679 9.311 -14.265 1.00 94.81 184 SER A CA 1
ATOM 1376 C C . SER A 1 184 ? 11.858 8.785 -13.095 1.00 94.81 184 SER A C 1
ATOM 1378 O O . SER A 1 184 ? 11.895 7.589 -12.810 1.00 94.81 184 SER A O 1
ATOM 1380 N N . TYR A 1 185 ? 11.158 9.678 -12.394 1.00 95.12 185 TYR A N 1
ATOM 1381 C CA . TYR A 1 185 ? 10.463 9.369 -11.143 1.00 95.12 185 TYR A CA 1
ATOM 1382 C C . TYR A 1 185 ? 8.948 9.561 -11.243 1.00 95.12 185 TYR A C 1
ATOM 1384 O O . TYR A 1 185 ? 8.215 8.976 -10.452 1.00 95.12 185 TYR A O 1
ATOM 1392 N N . GLY A 1 186 ? 8.459 10.337 -12.216 1.00 96.12 186 GLY A N 1
ATOM 1393 C CA . GLY A 1 186 ? 7.027 10.615 -12.372 1.00 96.12 186 GLY A CA 1
ATOM 1394 C C . GLY A 1 186 ? 6.452 11.571 -11.323 1.00 96.12 186 GLY A C 1
ATOM 1395 O O . GLY A 1 186 ? 5.240 11.771 -11.284 1.00 96.12 186 GLY A O 1
ATOM 1396 N N . GLU A 1 18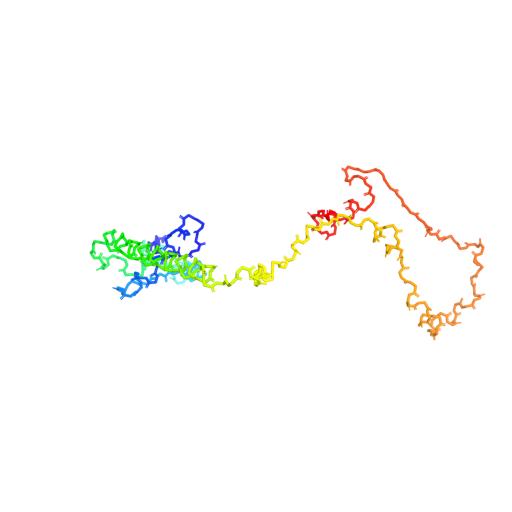7 ? 7.302 12.163 -10.485 1.00 95.69 187 GLU A N 1
ATOM 1397 C CA . GLU A 1 187 ? 6.937 13.122 -9.446 1.00 95.69 187 GLU A CA 1
ATOM 1398 C C . GLU A 1 187 ? 8.060 14.143 -9.230 1.00 95.69 187 GLU A C 1
ATOM 1400 O O . GLU A 1 187 ? 9.220 13.888 -9.561 1.00 95.69 187 GLU A O 1
ATOM 1405 N N . PHE A 1 188 ? 7.707 15.312 -8.691 1.00 93.50 188 PHE A N 1
ATOM 1406 C CA . PHE A 1 188 ? 8.663 16.378 -8.401 1.00 93.50 188 PHE A CA 1
ATOM 1407 C C . PHE A 1 188 ? 9.252 16.259 -6.999 1.00 93.50 188 PHE A C 1
ATOM 1409 O O . PHE A 1 188 ? 8.580 15.842 -6.052 1.00 93.50 188 PHE A O 1
ATOM 1416 N N . SER A 1 189 ? 10.500 16.700 -6.870 1.00 90.88 189 SER A N 1
ATOM 1417 C CA . SER A 1 189 ? 11.138 16.919 -5.574 1.00 90.88 189 SER A CA 1
ATOM 1418 C C . SER A 1 189 ? 10.578 18.156 -4.844 1.00 90.88 189 SER A C 1
ATOM 1420 O O . SER A 1 189 ? 9.781 18.918 -5.393 1.00 90.88 189 SER A O 1
ATOM 1422 N N . LEU A 1 190 ? 10.966 18.322 -3.572 1.00 87.25 190 LEU A N 1
ATOM 1423 C CA . LEU A 1 190 ? 10.534 19.420 -2.693 1.00 87.25 190 LEU A CA 1
ATOM 1424 C C . LEU A 1 190 ? 11.160 20.777 -3.048 1.00 87.25 190 LEU A C 1
ATOM 1426 O O . LEU A 1 190 ? 12.408 20.833 -3.158 1.00 87.25 190 LEU A O 1
#